Protein AF-X1G2V4-F1 (afdb_monomer)

InterPro domains:
  IPR023210 NADP-dependent oxidoreductase domain [PF00248] (33-180)
  IPR036812 NAD(P)-dependent oxidoreductase domain superfamily [G3DSA:3.20.20.100] (4-221)
  IPR036812 NAD(P)-dependent oxidoreductase domain superfamily [SSF51430] (11-219)
  IPR053135 Aldo-Keto Reductase 2 Subfamily Oxidoreductase [PTHR43312] (11-249)

Foldseek 3Di:
DEDEDLVVLLVQLVVCVPPVVVDAAHYELAHVADDPVRLVVDDLVSSVVSLVSSCVSNVHQAHAEHEYEQWDDDPPDQAQVVIDGDDPVRVVSVLVSCVVVVVVRHYNAYAYEYAHCVSLVVCLVPPLRHQEYEYAAELLADAQPDPGSLVSCVVSNHAYEHEPHQLCVQLVVADNVRPDQDADLLLLLSLLSRLLPVSHPYYDYDDDDPVNVVSVVNSVVCNPPDQDPVSVVSSVSSVVSCVVGNDSSRVSSVVRSYD

Secondary structure (DSSP, 8-state):
-EE--HHHHHHHHHHTTTTGGG---EE--S-SS--HHHHHT--HHHHHHHHHHHHHHHT-S-EEEE--B-EEPPTT--SGGGSEEPPHHHHHHHHHHHHHHHHTTSEEEEEEE-SSHHHHHHHHHH-TTEEEEEEE--TT-B--SSS-HHHHHHHTT-EEEEE-TTGGGGGGT--GGG--SPPPTTHHHHHHHHHTSTT--EEE---SSHHHHHHHHHHHHTTTSPPPHHHHHHHHHHHHHHHHH--GGGGGGGGGSB-

Sequence (259 aa):
LDTNITGECELYGKALRGNRKNWHIGFASWPQKITEEYEKELSRERFVREIDGRLKHYKTDMLDIWRPVGATWGQGQTSMPTMLMVSRRVLDMVVEVFEKVRQQGKIRWLGISAHNPRVFHRVLNEYPQFSVIIFPYLFLTEELGGDSLLKLAQKKNVGVIGLKPFGAGTTFGIKPREIQGKVDKNAHILVKKMLQEPRISAVIPGVNTTEQLEENVKGSYERDKRLTFKDKEAVRRCTENYHANLTQEYQWLRNWEVV

Solvent-accessible surface area (backbone atoms only — not comparable to full-atom values): 14227 Å² total; per-residue (Å²): 90,79,46,61,52,72,76,57,38,39,56,49,19,62,74,34,62,99,46,56,91,82,57,60,42,33,34,35,77,52,66,94,56,66,45,79,69,55,58,71,73,62,47,58,68,53,51,53,52,41,51,56,48,49,31,60,39,37,70,42,80,56,38,46,28,44,26,43,69,35,37,26,75,51,92,91,60,73,52,67,90,73,40,42,61,63,51,67,74,55,52,53,44,48,51,57,45,47,57,54,38,34,76,70,54,36,31,75,38,37,29,36,30,31,80,42,70,69,50,54,61,48,42,70,73,74,39,83,73,53,42,33,43,34,36,65,37,34,53,71,44,41,76,58,54,92,89,16,58,60,55,52,30,57,77,64,71,29,45,28,34,27,26,54,46,46,62,59,39,13,32,77,73,30,55,71,93,62,77,62,78,72,69,61,91,56,49,18,54,39,46,14,58,43,55,56,40,84,70,44,72,46,72,52,68,89,69,86,36,71,67,35,43,52,42,43,49,50,5,64,78,44,23,88,55,80,80,47,74,67,47,51,52,49,51,51,52,30,49,52,34,28,73,75,55,57,47,81,96,50,51,55,57,65,72,32,39,50,56

Radius of gyration: 18.39 Å; Cα contacts (8 Å, |Δi|>4): 414; chains: 1; bounding box: 46×45×44 Å

Organism: NCBI:txid412755

Nearest PDB structures (foldseek):
  2pdc-assembly1_A  TM=6.416E-01  e=1.668E-08  Homo sapiens
  1eko-assembly1_A  TM=6.083E-01  e=8.808E-09  Sus scrofa
  7x3o-assembly2_B  TM=6.074E-01  e=6.337E-08  Homo sapiens
  6kbl-assembly1_A  TM=6.286E-01  e=1.909E-07  Oryza sativa Indica Group
  1j96-assembly2_B  TM=6.167E-01  e=1.801E-07  Homo sapiens

pLDDT: mean 92.38, std 6.97, range [57.69, 98.5]

Structure (mmCIF, N/CA/C/O backbone):
data_AF-X1G2V4-F1
#
_entry.id   AF-X1G2V4-F1
#
loop_
_atom_site.group_PDB
_atom_site.id
_atom_site.type_symbol
_atom_site.label_atom_id
_atom_site.label_alt_id
_atom_site.label_comp_id
_atom_site.label_asym_id
_atom_site.label_entity_id
_atom_site.label_seq_id
_atom_site.pdbx_PDB_ins_code
_atom_site.Cartn_x
_atom_site.Cartn_y
_atom_site.Cartn_z
_atom_site.occupancy
_atom_site.B_iso_or_equiv
_atom_site.auth_seq_id
_atom_site.auth_comp_id
_atom_site.auth_asym_id
_atom_site.auth_atom_id
_atom_site.pdbx_PDB_model_num
ATOM 1 N N . LEU A 1 1 ? -1.832 -10.445 0.694 1.00 80.12 1 LEU A N 1
ATOM 2 C CA . LEU A 1 1 ? -0.455 -10.265 1.213 1.00 80.12 1 LEU A CA 1
ATOM 3 C C . LEU A 1 1 ? 0.233 -9.232 0.334 1.00 80.12 1 LEU A C 1
ATOM 5 O O . LEU A 1 1 ? 0.036 -9.304 -0.871 1.00 80.12 1 LEU A O 1
ATOM 9 N N . ASP A 1 2 ? 0.981 -8.289 0.904 1.00 79.56 2 ASP A N 1
ATOM 10 C CA . ASP A 1 2 ? 1.865 -7.375 0.159 1.00 79.56 2 ASP A CA 1
ATOM 11 C C . ASP A 1 2 ? 3.241 -7.449 0.819 1.00 79.56 2 ASP A C 1
ATOM 13 O O . ASP A 1 2 ? 3.371 -7.110 1.994 1.00 79.56 2 ASP A O 1
ATOM 17 N N . THR A 1 3 ? 4.241 -7.972 0.110 1.00 82.19 3 THR A N 1
ATOM 18 C CA . THR A 1 3 ? 5.560 -8.260 0.697 1.00 82.19 3 THR A CA 1
ATOM 19 C C . THR A 1 3 ? 6.693 -7.623 -0.082 1.00 82.19 3 THR A C 1
ATOM 21 O O . THR A 1 3 ? 6.721 -7.692 -1.312 1.00 82.19 3 THR A O 1
ATOM 24 N N . ASN A 1 4 ? 7.696 -7.141 0.648 1.00 77.50 4 ASN A N 1
ATOM 25 C CA . ASN A 1 4 ? 8.927 -6.599 0.068 1.00 77.50 4 ASN A CA 1
ATOM 26 C C . ASN A 1 4 ? 10.180 -7.392 0.479 1.00 77.50 4 ASN A C 1
ATOM 28 O O . ASN A 1 4 ? 11.260 -7.141 -0.049 1.00 77.50 4 ASN A O 1
ATOM 32 N N . ILE A 1 5 ? 10.072 -8.326 1.434 1.00 79.06 5 ILE A N 1
ATOM 33 C CA . ILE A 1 5 ? 11.218 -9.036 2.016 1.00 79.06 5 ILE A CA 1
ATOM 34 C C . ILE A 1 5 ? 11.251 -10.481 1.518 1.00 79.06 5 ILE A C 1
ATOM 36 O O . ILE A 1 5 ? 10.278 -11.222 1.647 1.00 79.06 5 ILE A O 1
ATOM 40 N N . THR A 1 6 ? 12.395 -10.909 0.976 1.00 77.50 6 THR A N 1
ATOM 41 C CA . THR A 1 6 ? 12.564 -12.270 0.441 1.00 77.50 6 THR A CA 1
ATOM 42 C C . THR A 1 6 ? 12.304 -13.361 1.467 1.00 77.50 6 THR A C 1
ATOM 44 O O . THR A 1 6 ? 11.554 -14.285 1.167 1.00 77.50 6 THR A O 1
ATOM 47 N N . GLY A 1 7 ? 12.854 -13.231 2.677 1.00 78.38 7 GLY A N 1
ATOM 48 C CA . GLY A 1 7 ? 12.655 -14.227 3.734 1.00 78.38 7 GLY A CA 1
ATOM 49 C C . GLY A 1 7 ? 11.182 -14.419 4.110 1.00 7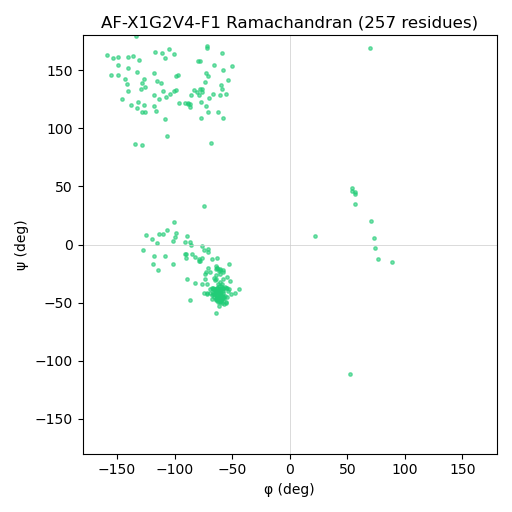8.38 7 GLY A C 1
ATOM 50 O O . GLY A 1 7 ? 10.743 -15.543 4.337 1.00 78.38 7 GLY A O 1
ATOM 51 N N . GLU A 1 8 ? 10.384 -13.347 4.092 1.00 84.31 8 GLU A N 1
ATOM 52 C CA . GLU A 1 8 ? 8.943 -13.431 4.356 1.00 84.31 8 GLU A CA 1
ATOM 53 C C . GLU A 1 8 ? 8.201 -14.190 3.248 1.00 84.31 8 GLU A C 1
ATOM 55 O O . GLU A 1 8 ? 7.292 -14.969 3.536 1.00 84.31 8 GLU A O 1
ATOM 60 N N . CYS A 1 9 ? 8.608 -14.017 1.984 1.00 87.69 9 CYS A N 1
ATOM 61 C CA . CYS A 1 9 ? 7.963 -14.667 0.839 1.00 87.69 9 CYS A CA 1
ATOM 62 C C . CYS A 1 9 ? 7.977 -16.199 0.968 1.00 87.69 9 CYS A C 1
ATOM 64 O O . CYS A 1 9 ? 6.981 -16.848 0.660 1.00 87.69 9 CYS A O 1
ATOM 66 N N . GLU A 1 10 ? 9.079 -16.787 1.443 1.00 89.38 10 GLU A N 1
ATOM 67 C CA . GLU A 1 10 ? 9.182 -18.242 1.625 1.00 89.38 10 GLU A CA 1
ATOM 68 C C . GLU A 1 10 ? 8.293 -18.765 2.757 1.00 89.38 10 GLU A C 1
ATOM 70 O O . GLU A 1 10 ? 7.704 -19.846 2.641 1.00 89.38 10 GLU A O 1
ATOM 75 N N . LEU A 1 11 ? 8.182 -18.007 3.852 1.00 91.25 11 LEU A N 1
ATOM 76 C CA . LEU A 1 11 ? 7.297 -18.342 4.968 1.00 91.25 11 LEU A CA 1
ATOM 77 C C . LEU A 1 11 ? 5.839 -18.334 4.510 1.00 91.25 11 LEU A C 1
ATOM 79 O O . LEU A 1 11 ? 5.118 -19.310 4.733 1.00 91.25 11 LEU A O 1
ATOM 83 N N . TYR A 1 12 ? 5.429 -17.293 3.784 1.00 91.31 12 TYR A N 1
ATOM 84 C CA . TYR A 1 12 ? 4.100 -17.247 3.186 1.00 91.31 12 TYR A CA 1
ATOM 85 C C . TYR A 1 12 ? 3.905 -18.361 2.157 1.00 91.31 12 TYR A C 1
ATOM 87 O O . TYR A 1 12 ? 2.894 -19.051 2.208 1.00 91.31 12 TYR A O 1
ATOM 95 N N . GLY A 1 13 ? 4.877 -18.639 1.286 1.00 92.19 13 GLY A N 1
ATOM 96 C CA . GLY A 1 13 ? 4.795 -19.755 0.337 1.00 92.19 13 GLY A CA 1
ATOM 97 C C . GLY A 1 13 ? 4.526 -21.108 1.009 1.00 92.19 13 GLY A C 1
ATOM 98 O O . GLY A 1 13 ? 3.747 -21.917 0.501 1.00 92.19 13 GLY A O 1
ATOM 99 N N . LYS A 1 14 ? 5.109 -21.354 2.191 1.00 92.81 14 LYS A N 1
ATOM 100 C CA . LYS A 1 14 ? 4.793 -22.539 3.010 1.00 92.81 14 LYS A CA 1
ATOM 101 C C . LYS A 1 14 ? 3.361 -22.490 3.552 1.00 92.81 14 LYS A C 1
ATOM 103 O O . LYS A 1 14 ? 2.647 -23.481 3.413 1.00 92.81 14 LYS A O 1
ATOM 108 N N . ALA A 1 15 ? 2.936 -21.359 4.116 1.00 92.06 15 ALA A N 1
ATOM 109 C CA . ALA A 1 15 ? 1.597 -21.184 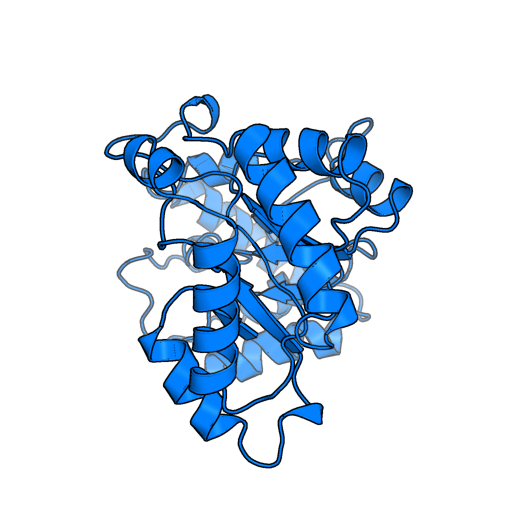4.690 1.00 92.06 15 ALA A CA 1
ATOM 110 C C . ALA A 1 15 ? 0.463 -21.280 3.648 1.00 92.06 15 ALA A C 1
ATOM 112 O O . ALA A 1 15 ? -0.639 -21.726 3.956 1.00 92.06 15 ALA A O 1
ATOM 113 N N . LEU A 1 16 ? 0.733 -20.891 2.401 1.00 92.12 16 LEU A N 1
ATOM 114 C CA . LEU A 1 16 ? -0.242 -20.868 1.308 1.00 92.12 16 LEU A CA 1
ATOM 115 C C . LEU A 1 16 ? -0.409 -22.214 0.590 1.00 92.12 16 LEU A C 1
ATOM 117 O O . LEU A 1 16 ? -1.289 -22.344 -0.268 1.00 92.12 16 LEU A O 1
ATOM 121 N N . ARG A 1 17 ? 0.427 -23.216 0.890 1.00 90.56 17 ARG A N 1
ATOM 122 C CA . ARG A 1 17 ? 0.429 -24.508 0.188 1.00 90.56 17 ARG A CA 1
ATOM 123 C C . ARG A 1 17 ? -0.961 -25.159 0.228 1.00 90.56 17 ARG A C 1
ATOM 125 O O . ARG A 1 17 ? -1.579 -25.271 1.279 1.00 90.56 17 ARG A O 1
ATOM 132 N N . GLY A 1 18 ? -1.456 -25.569 -0.942 1.00 91.81 18 GLY A N 1
ATOM 133 C CA . GLY A 1 18 ? -2.797 -26.149 -1.114 1.00 91.81 18 GLY A CA 1
ATOM 134 C C . GLY A 1 18 ? -3.950 -25.133 -1.103 1.00 91.81 18 GLY A C 1
ATOM 135 O O . GLY A 1 18 ? -5.052 -25.464 -1.527 1.00 91.81 18 GLY A O 1
ATOM 136 N N . ASN A 1 19 ? -3.698 -23.884 -0.700 1.00 94.69 19 ASN A N 1
ATOM 137 C CA . ASN A 1 19 ? -4.720 -22.852 -0.509 1.00 94.69 19 ASN A CA 1
ATOM 138 C C . ASN A 1 19 ? -4.467 -21.562 -1.306 1.00 94.69 19 ASN A C 1
ATOM 140 O O . ASN A 1 19 ? -5.209 -20.598 -1.139 1.00 94.69 19 ASN A O 1
ATOM 144 N N . ARG A 1 20 ? -3.472 -21.528 -2.207 1.00 93.19 20 ARG A N 1
ATOM 145 C CA . ARG A 1 20 ? -3.085 -20.358 -3.027 1.00 93.19 20 ARG A CA 1
ATOM 146 C C . ARG A 1 20 ? -4.264 -19.600 -3.652 1.00 93.19 20 ARG A C 1
ATOM 148 O O . ARG A 1 20 ? -4.224 -18.373 -3.710 1.00 93.19 20 ARG A O 1
ATOM 155 N N . LYS A 1 21 ? -5.304 -20.309 -4.103 1.00 93.69 21 LYS A N 1
ATOM 156 C CA . LYS A 1 21 ? -6.505 -19.726 -4.730 1.00 93.69 21 LYS A CA 1
ATOM 157 C C . LYS A 1 21 ? -7.292 -18.767 -3.824 1.00 93.69 21 LYS A C 1
ATOM 159 O O . LYS A 1 21 ? -8.012 -17.923 -4.336 1.00 93.69 21 LYS A O 1
ATOM 164 N N . ASN A 1 22 ? -7.138 -18.878 -2.503 1.00 94.44 22 ASN A N 1
ATOM 165 C CA . ASN A 1 22 ? -7.839 -18.045 -1.519 1.00 94.44 22 ASN A CA 1
ATOM 166 C C . ASN A 1 22 ? -7.113 -16.721 -1.227 1.00 94.44 22 ASN A C 1
ATOM 168 O O . ASN A 1 22 ? -7.536 -15.969 -0.354 1.00 94.44 22 ASN A O 1
ATOM 172 N N . TRP A 1 23 ? -5.992 -16.452 -1.901 1.00 93.88 23 TRP A N 1
ATOM 173 C CA . TRP A 1 23 ? -5.106 -15.346 -1.563 1.00 93.88 23 TRP A CA 1
ATOM 174 C C . TRP A 1 23 ? -4.793 -14.484 -2.774 1.00 93.88 23 TRP A C 1
ATOM 176 O O . TRP A 1 23 ? -4.488 -14.997 -3.846 1.00 93.88 23 TRP A O 1
ATOM 186 N N . HIS A 1 24 ? -4.774 -13.170 -2.556 1.00 94.69 24 HIS A N 1
ATOM 187 C CA . HIS A 1 24 ? -4.149 -12.223 -3.469 1.00 94.69 24 HIS A CA 1
ATOM 188 C C . HIS A 1 24 ? -2.732 -11.909 -2.990 1.00 94.69 24 HIS A C 1
ATOM 190 O O . HIS A 1 24 ? -2.536 -11.460 -1.850 1.00 94.69 24 HIS A O 1
ATOM 196 N N . ILE A 1 25 ? -1.747 -12.167 -3.847 1.00 94.38 25 ILE A N 1
ATOM 197 C CA . ILE A 1 25 ? -0.326 -11.962 -3.555 1.00 94.38 25 ILE A CA 1
ATOM 198 C C . ILE A 1 25 ? 0.182 -10.759 -4.346 1.00 94.38 25 ILE A C 1
ATOM 200 O O . ILE A 1 25 ? 0.340 -10.823 -5.566 1.00 94.38 25 ILE A O 1
ATOM 204 N N . GLY A 1 26 ? 0.439 -9.668 -3.630 1.00 92.69 26 GLY A N 1
ATOM 205 C CA . GLY A 1 26 ? 1.203 -8.524 -4.100 1.00 92.69 26 GLY A CA 1
ATOM 206 C C . GLY A 1 26 ? 2.656 -8.603 -3.644 1.00 92.69 26 GLY A C 1
ATOM 207 O O . GLY A 1 26 ? 2.953 -9.112 -2.558 1.00 92.69 26 GLY A O 1
ATOM 208 N N . PHE A 1 27 ? 3.574 -8.110 -4.470 1.00 89.12 27 PHE A N 1
ATOM 209 C CA . PHE A 1 27 ? 4.982 -8.023 -4.097 1.00 89.12 27 PHE A CA 1
ATOM 210 C C . PHE A 1 27 ? 5.690 -6.842 -4.768 1.00 89.12 27 PHE A C 1
ATOM 212 O O . PHE A 1 27 ? 5.338 -6.457 -5.886 1.00 89.12 27 PHE A O 1
ATOM 219 N N . ALA A 1 28 ? 6.758 -6.340 -4.144 1.00 83.19 28 ALA A N 1
ATOM 220 C CA . ALA A 1 28 ? 7.701 -5.430 -4.793 1.00 83.19 28 ALA A CA 1
ATOM 221 C C . ALA A 1 28 ? 8.971 -6.161 -5.260 1.00 83.19 28 ALA A C 1
ATOM 223 O O . ALA A 1 28 ? 9.583 -6.911 -4.505 1.00 83.19 28 ALA A O 1
ATOM 224 N N . SER A 1 29 ? 9.389 -5.924 -6.508 1.00 65.19 29 SER A N 1
ATOM 225 C CA . SER A 1 29 ? 10.581 -6.530 -7.141 1.00 65.19 29 SER A CA 1
ATOM 226 C C . SER A 1 29 ? 11.890 -5.752 -6.941 1.00 65.19 29 SER A C 1
ATOM 228 O O . SER A 1 29 ? 12.876 -6.045 -7.607 1.00 65.19 29 SER A O 1
ATOM 230 N N . TRP A 1 30 ? 11.884 -4.707 -6.117 1.00 66.50 30 TRP A N 1
ATOM 231 C CA . TRP A 1 30 ? 13.004 -3.774 -5.921 1.00 66.50 30 TRP A CA 1
ATOM 232 C C . TRP A 1 30 ? 13.653 -4.084 -4.572 1.00 66.50 30 TRP A C 1
ATOM 234 O O . TRP A 1 30 ? 13.049 -4.796 -3.764 1.00 66.50 30 TRP A O 1
ATOM 244 N N . PRO A 1 31 ? 14.837 -3.533 -4.253 1.00 57.69 31 PRO A N 1
ATOM 245 C CA . PRO A 1 31 ? 15.301 -3.507 -2.887 1.00 57.69 31 PRO A CA 1
ATOM 246 C C . PRO A 1 31 ? 14.246 -2.755 -2.090 1.00 57.69 31 PRO A C 1
ATOM 248 O O . PRO A 1 31 ? 13.433 -1.996 -2.628 1.00 57.69 31 PRO A O 1
ATOM 251 N N . GLN A 1 32 ? 14.313 -2.883 -0.776 1.00 60.41 32 GLN A N 1
ATOM 252 C CA . GLN A 1 32 ? 13.457 -2.102 0.110 1.00 60.41 32 GLN A CA 1
ATOM 253 C C . GLN A 1 32 ? 13.531 -0.579 -0.171 1.00 60.41 32 GLN A C 1
ATOM 255 O O . GLN A 1 32 ? 12.645 0.150 0.269 1.00 60.41 32 GLN A O 1
ATOM 260 N N . LYS A 1 33 ? 14.563 -0.100 -0.897 1.00 66.44 33 LYS A N 1
ATOM 261 C CA . LYS A 1 33 ? 14.797 1.297 -1.285 1.00 66.44 33 LYS A CA 1
ATOM 262 C C . LYS A 1 33 ? 15.350 1.406 -2.719 1.00 66.44 33 LYS A C 1
ATOM 264 O O . LYS A 1 33 ? 16.241 0.648 -3.085 1.00 66.44 33 LYS A O 1
ATOM 269 N N . ILE A 1 34 ? 14.863 2.374 -3.500 1.00 72.38 34 ILE A N 1
ATOM 270 C CA . ILE A 1 34 ? 15.456 2.794 -4.785 1.00 72.38 34 ILE A CA 1
ATOM 271 C C . ILE A 1 34 ? 16.540 3.849 -4.535 1.00 72.38 34 ILE A C 1
ATOM 273 O O . ILE A 1 34 ? 16.250 4.912 -4.002 1.00 72.38 34 ILE A O 1
ATOM 277 N N . THR A 1 35 ? 17.780 3.595 -4.934 1.00 80.31 35 THR A N 1
ATOM 278 C CA . THR A 1 35 ? 18.832 4.626 -4.948 1.00 80.31 35 THR A CA 1
ATOM 279 C C . THR A 1 35 ? 19.214 4.974 -6.381 1.00 80.31 35 THR A C 1
ATOM 281 O O . THR A 1 35 ? 18.874 4.236 -7.308 1.00 80.31 35 THR A O 1
ATOM 284 N N . GLU A 1 36 ? 19.915 6.089 -6.580 1.00 78.56 36 GLU A N 1
ATOM 285 C CA . GLU A 1 36 ? 20.411 6.462 -7.909 1.00 78.56 36 GLU A CA 1
ATOM 286 C C . GLU A 1 36 ? 21.380 5.413 -8.468 1.00 78.56 36 GLU A C 1
ATOM 288 O O . GLU A 1 36 ? 21.340 5.099 -9.658 1.00 78.56 36 GLU A O 1
ATOM 293 N N . GLU A 1 37 ? 22.228 4.832 -7.616 1.00 82.38 37 GLU A N 1
ATOM 294 C CA . GLU A 1 37 ? 23.116 3.728 -7.987 1.00 82.38 37 GLU A CA 1
ATOM 295 C C . GLU A 1 37 ? 22.301 2.501 -8.370 1.00 82.38 37 GLU A C 1
ATOM 297 O O . GLU A 1 37 ? 22.527 1.907 -9.422 1.00 82.38 37 GLU A O 1
ATOM 302 N N . TYR A 1 38 ? 21.300 2.168 -7.554 1.00 79.75 38 TYR A N 1
ATOM 303 C CA . TYR A 1 38 ? 20.464 1.012 -7.810 1.00 79.75 38 TYR A CA 1
ATOM 304 C C . TYR A 1 38 ? 19.699 1.142 -9.125 1.00 79.75 38 TYR A C 1
ATOM 306 O O . TYR A 1 38 ? 19.614 0.171 -9.875 1.00 79.75 38 TYR A O 1
ATOM 314 N N . GLU A 1 39 ? 19.181 2.334 -9.446 1.00 84.50 39 GLU A N 1
ATOM 315 C CA . GLU A 1 39 ? 18.485 2.537 -10.713 1.00 84.50 39 GLU A CA 1
ATOM 316 C C . GLU A 1 39 ? 19.370 2.216 -11.920 1.00 84.50 39 GLU A C 1
ATOM 318 O O . GLU A 1 39 ? 18.887 1.654 -12.908 1.00 84.50 39 GLU A O 1
ATOM 323 N N . LYS A 1 40 ? 20.667 2.536 -11.853 1.00 85.69 40 LYS A N 1
ATOM 324 C CA . LYS A 1 40 ? 21.621 2.258 -12.938 1.00 85.69 40 LYS A CA 1
ATOM 325 C C . LYS A 1 40 ? 21.796 0.758 -13.186 1.00 85.69 40 LYS A C 1
ATOM 327 O O . LYS A 1 40 ? 22.020 0.365 -14.324 1.00 85.69 40 LYS A O 1
ATOM 332 N N . GLU A 1 41 ? 21.630 -0.074 -12.162 1.00 86.94 41 GLU A N 1
ATOM 333 C CA . GLU A 1 41 ? 21.744 -1.535 -12.263 1.00 86.94 41 GLU A CA 1
ATOM 334 C C . GLU A 1 41 ? 20.451 -2.245 -12.696 1.00 86.94 41 GLU A C 1
ATOM 336 O O . GLU A 1 41 ? 20.391 -3.481 -12.760 1.00 86.94 41 GLU A O 1
ATOM 341 N N . LEU A 1 42 ? 19.371 -1.501 -12.918 1.00 88.62 42 LEU A N 1
ATOM 342 C CA . LEU A 1 42 ? 18.108 -2.080 -13.347 1.00 88.62 42 LEU A CA 1
ATOM 343 C C . LEU A 1 42 ? 18.147 -2.454 -14.816 1.00 88.62 42 LEU A C 1
ATOM 345 O O . LEU A 1 42 ? 18.499 -1.645 -15.676 1.00 88.62 42 LEU A O 1
ATOM 349 N N . SER A 1 43 ? 17.675 -3.663 -15.094 1.00 92.50 43 SER A N 1
ATOM 350 C CA . SER A 1 43 ? 17.472 -4.159 -16.445 1.00 92.50 43 SER A CA 1
ATOM 351 C C . SER A 1 43 ? 16.176 -4.958 -16.523 1.00 92.50 43 SER A C 1
ATOM 353 O O . SER A 1 43 ? 15.656 -5.446 -15.512 1.00 92.50 43 SER A O 1
ATOM 355 N N . ARG A 1 44 ? 15.669 -5.136 -17.743 1.00 94.75 44 ARG A N 1
ATOM 356 C CA . ARG A 1 44 ? 14.475 -5.947 -18.007 1.00 94.75 44 ARG A CA 1
ATOM 357 C C . ARG A 1 44 ? 14.682 -7.395 -17.562 1.00 94.75 44 ARG A C 1
ATOM 359 O O . ARG A 1 44 ? 13.818 -7.984 -16.918 1.00 94.75 44 ARG A O 1
ATOM 366 N N . GLU A 1 45 ? 15.861 -7.948 -17.836 1.00 95.12 45 GLU A N 1
ATOM 367 C CA . GLU A 1 45 ? 16.265 -9.300 -17.442 1.00 95.12 45 GLU A CA 1
ATOM 368 C C . GLU A 1 45 ? 16.299 -9.433 -15.922 1.00 95.12 45 GLU A C 1
ATOM 370 O O . GLU A 1 45 ? 15.867 -10.451 -15.386 1.00 95.12 45 GLU A O 1
ATOM 375 N N . ARG A 1 46 ? 16.774 -8.399 -15.214 1.00 92.25 46 ARG A N 1
ATOM 376 C CA . ARG A 1 46 ? 16.753 -8.374 -13.751 1.00 92.25 46 ARG A CA 1
ATOM 377 C C . ARG A 1 46 ? 15.323 -8.438 -13.218 1.00 92.25 46 ARG A C 1
ATOM 379 O O . ARG A 1 46 ? 15.073 -9.253 -12.337 1.00 92.25 46 ARG A O 1
ATOM 386 N N . PHE A 1 47 ? 14.385 -7.660 -13.764 1.00 93.25 47 PHE A N 1
ATOM 387 C CA . PHE A 1 47 ? 12.982 -7.729 -13.334 1.00 93.25 47 PHE A CA 1
ATOM 388 C C . PHE A 1 47 ? 12.368 -9.106 -13.560 1.00 93.25 47 PHE A C 1
ATOM 390 O O . PHE A 1 47 ? 11.734 -9.638 -12.652 1.00 93.25 47 PHE A O 1
ATOM 397 N N . VAL A 1 48 ? 12.600 -9.710 -14.729 1.00 95.06 48 VAL A N 1
ATOM 398 C CA . VAL A 1 48 ? 12.121 -11.069 -15.017 1.00 95.06 48 VAL A CA 1
ATOM 399 C C . VAL A 1 48 ? 12.710 -12.073 -14.021 1.00 95.06 48 VAL A C 1
ATOM 401 O O . VAL A 1 48 ? 11.961 -12.865 -13.454 1.00 95.06 48 VAL A O 1
ATOM 404 N N . ARG A 1 49 ? 14.020 -12.001 -13.737 1.00 93.69 49 ARG A N 1
ATOM 405 C CA . ARG A 1 49 ? 14.667 -12.867 -12.735 1.00 93.69 49 ARG A CA 1
ATOM 406 C C . ARG A 1 49 ? 14.074 -12.689 -11.338 1.00 93.69 49 ARG A C 1
ATOM 408 O O . ARG A 1 49 ? 13.855 -13.687 -10.658 1.00 93.69 49 ARG A O 1
ATOM 415 N N . GLU A 1 50 ? 13.809 -11.456 -10.910 1.00 91.50 50 GLU A N 1
ATOM 416 C CA . GLU A 1 50 ? 13.185 -11.193 -9.608 1.00 91.50 50 GLU A CA 1
ATOM 417 C C . GLU A 1 50 ? 11.769 -11.768 -9.548 1.00 91.50 50 GLU A C 1
ATOM 419 O O . GLU A 1 50 ? 11.458 -12.482 -8.598 1.00 91.50 50 GLU A O 1
ATOM 424 N N . ILE A 1 51 ? 10.936 -11.533 -10.569 1.00 93.94 51 ILE A N 1
ATOM 425 C CA . ILE A 1 51 ? 9.583 -12.108 -10.674 1.00 93.94 51 ILE A CA 1
ATOM 426 C C . ILE A 1 51 ? 9.640 -13.638 -10.573 1.00 93.94 51 ILE A C 1
ATOM 428 O O . ILE A 1 51 ? 8.947 -14.225 -9.739 1.00 93.94 51 ILE A O 1
ATOM 432 N N . ASP A 1 52 ? 10.508 -14.279 -11.356 1.00 95.00 52 ASP A N 1
ATOM 433 C CA . ASP A 1 52 ? 10.681 -15.735 -11.349 1.00 95.00 52 ASP A CA 1
ATOM 434 C C . ASP A 1 52 ? 11.180 -16.248 -9.992 1.00 95.00 52 ASP A C 1
ATOM 436 O O . ASP A 1 52 ? 10.740 -17.294 -9.511 1.00 95.00 52 ASP A O 1
ATOM 440 N N . GLY A 1 53 ? 12.060 -15.495 -9.332 1.00 92.75 53 GLY A N 1
ATOM 441 C CA . GLY A 1 53 ? 12.474 -15.763 -7.959 1.00 92.75 53 GLY A CA 1
ATOM 442 C C . GLY A 1 53 ? 11.293 -15.731 -6.988 1.00 92.75 53 GLY A C 1
ATOM 443 O O . GLY A 1 53 ? 11.133 -16.646 -6.182 1.00 92.75 53 GLY A O 1
ATOM 444 N N . ARG A 1 54 ? 10.414 -14.725 -7.075 1.00 92.06 54 ARG A N 1
ATOM 445 C CA . ARG A 1 54 ? 9.231 -14.630 -6.198 1.00 92.06 54 ARG A CA 1
ATOM 446 C C . ARG A 1 54 ? 8.249 -15.764 -6.412 1.00 92.06 54 ARG A C 1
ATOM 448 O O . ARG A 1 54 ? 7.776 -16.318 -5.424 1.00 92.06 54 ARG A O 1
ATOM 455 N N . LEU A 1 55 ? 7.986 -16.137 -7.659 1.00 94.19 55 LEU A N 1
ATOM 456 C CA . LEU A 1 55 ? 7.154 -17.295 -7.988 1.00 94.19 55 LEU A CA 1
ATOM 457 C C . LEU A 1 55 ? 7.668 -18.564 -7.290 1.00 94.19 55 LEU A C 1
ATOM 459 O O . LEU A 1 55 ? 6.903 -19.262 -6.620 1.00 94.19 55 LEU A O 1
ATOM 463 N N . LYS A 1 56 ? 8.989 -18.791 -7.327 1.00 94.25 56 LYS A N 1
ATOM 464 C CA . LYS A 1 56 ? 9.640 -19.909 -6.625 1.00 94.25 56 LYS A CA 1
ATOM 465 C C . LYS A 1 56 ? 9.485 -19.827 -5.105 1.00 94.25 56 LYS A C 1
ATOM 467 O O . LYS A 1 56 ? 9.089 -20.821 -4.498 1.00 94.25 56 LYS A O 1
ATOM 472 N N . HIS A 1 57 ? 9.745 -18.670 -4.488 1.00 92.25 57 HIS A N 1
ATOM 473 C CA . HIS A 1 57 ? 9.605 -18.503 -3.031 1.00 92.25 57 HIS A CA 1
ATOM 474 C C . HIS A 1 57 ? 8.167 -18.768 -2.562 1.00 92.25 57 HIS A C 1
ATOM 476 O O . HIS A 1 57 ? 7.950 -19.481 -1.582 1.00 92.25 57 HIS A O 1
ATOM 482 N N . TYR A 1 58 ? 7.184 -18.251 -3.303 1.00 92.62 58 TYR A N 1
ATOM 483 C CA . TYR A 1 58 ? 5.765 -18.457 -3.024 1.00 92.62 58 TYR A CA 1
ATOM 484 C C . TYR A 1 58 ? 5.242 -19.840 -3.424 1.00 92.62 58 TYR A C 1
ATOM 486 O O . TYR A 1 58 ? 4.132 -20.195 -3.028 1.00 92.62 58 TYR A O 1
ATOM 494 N N . LYS A 1 59 ? 6.024 -20.624 -4.179 1.00 93.12 59 LYS A N 1
ATOM 495 C CA . LYS A 1 59 ? 5.639 -21.936 -4.723 1.00 93.12 59 LYS A CA 1
ATOM 496 C C . LYS A 1 59 ? 4.330 -21.854 -5.518 1.00 93.12 59 LYS A C 1
ATOM 498 O O . LYS A 1 59 ? 3.400 -22.624 -5.287 1.00 93.12 59 LYS A O 1
ATOM 503 N N . THR A 1 60 ? 4.262 -20.872 -6.414 1.00 94.25 60 THR A N 1
ATOM 504 C CA . THR A 1 60 ? 3.103 -20.550 -7.258 1.00 94.25 60 THR A CA 1
ATOM 505 C C . THR A 1 60 ? 3.572 -20.167 -8.656 1.00 94.25 60 THR A C 1
ATOM 507 O O . THR A 1 60 ? 4.651 -19.600 -8.800 1.00 94.25 60 THR A O 1
ATOM 510 N N . ASP A 1 61 ? 2.735 -20.396 -9.664 1.00 95.50 61 ASP A N 1
ATOM 511 C CA . ASP A 1 61 ? 3.042 -20.049 -11.060 1.00 95.50 61 ASP A CA 1
ATOM 512 C C . ASP A 1 61 ? 2.562 -18.641 -11.448 1.00 95.50 61 ASP A C 1
ATOM 514 O O . ASP A 1 61 ? 2.914 -18.123 -12.506 1.00 95.50 61 ASP A O 1
ATOM 518 N N . MET A 1 62 ? 1.796 -17.990 -10.564 1.00 95.88 62 MET A N 1
ATOM 519 C CA . MET A 1 62 ? 1.269 -16.640 -10.770 1.00 95.88 62 MET A CA 1
ATOM 520 C C . MET A 1 62 ? 1.235 -15.800 -9.481 1.00 95.88 62 MET A C 1
ATOM 522 O O . MET A 1 62 ? 0.894 -16.308 -8.401 1.00 95.88 62 MET A O 1
ATOM 526 N N . LEU A 1 63 ? 1.535 -14.502 -9.609 1.00 95.31 63 LEU A N 1
ATOM 527 C CA . LEU A 1 63 ? 1.350 -13.452 -8.594 1.00 95.31 63 LEU A CA 1
ATOM 528 C C . LEU A 1 63 ? 0.256 -12.473 -9.041 1.00 95.31 63 LEU A C 1
ATOM 530 O O . LEU A 1 63 ? 0.183 -12.082 -10.207 1.00 95.31 63 LEU A O 1
ATOM 534 N N . ASP A 1 64 ? -0.598 -12.051 -8.109 1.00 97.50 64 ASP A N 1
ATOM 535 C CA . ASP A 1 64 ? -1.743 -11.200 -8.435 1.00 97.50 64 ASP A CA 1
ATOM 536 C C . ASP A 1 64 ? -1.311 -9.779 -8.790 1.00 97.50 64 ASP A C 1
ATOM 538 O O . ASP A 1 64 ? -1.837 -9.203 -9.740 1.00 97.50 64 ASP A O 1
A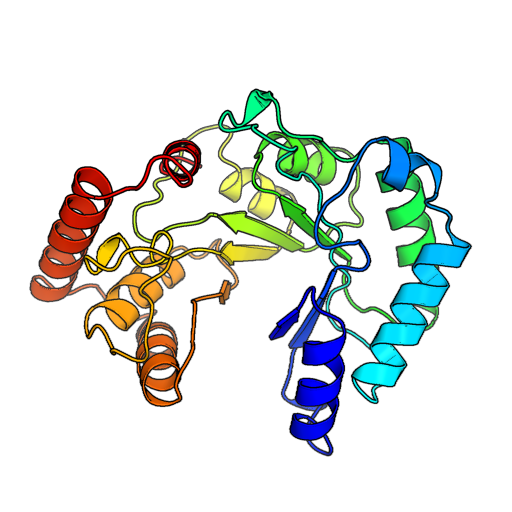TOM 542 N N . ILE A 1 65 ? -0.365 -9.210 -8.040 1.00 97.12 65 ILE A N 1
ATOM 543 C CA . ILE A 1 65 ? 0.081 -7.829 -8.235 1.00 97.12 65 ILE A CA 1
ATOM 544 C C . ILE A 1 65 ? 1.607 -7.784 -8.238 1.00 97.12 65 ILE A C 1
ATOM 546 O O . ILE A 1 65 ? 2.253 -8.064 -7.226 1.00 97.12 65 ILE A O 1
ATOM 550 N N . TRP A 1 66 ? 2.191 -7.371 -9.359 1.00 96.19 66 TRP A N 1
ATOM 551 C CA . TRP A 1 66 ? 3.570 -6.900 -9.373 1.00 96.19 66 TRP A CA 1
ATOM 552 C C . TRP A 1 66 ? 3.587 -5.406 -9.075 1.00 96.19 66 TRP A C 1
ATOM 554 O O . TRP A 1 66 ? 2.940 -4.632 -9.776 1.00 96.19 66 TRP A O 1
ATOM 564 N N . ARG A 1 67 ? 4.295 -4.990 -8.024 1.00 93.25 67 ARG A N 1
ATOM 565 C CA . ARG A 1 67 ? 4.178 -3.636 -7.488 1.00 93.25 67 ARG A CA 1
ATOM 566 C C . ARG A 1 67 ? 5.516 -2.961 -7.189 1.00 93.25 67 ARG A C 1
ATOM 568 O O . ARG A 1 67 ? 5.965 -2.959 -6.040 1.00 93.25 67 ARG A O 1
ATOM 575 N N . PRO A 1 68 ? 6.136 -2.307 -8.176 1.00 91.94 68 PRO A N 1
ATOM 576 C CA . PRO A 1 68 ? 7.278 -1.443 -7.934 1.00 91.94 68 PRO A CA 1
ATOM 577 C C . PRO A 1 68 ? 7.134 -0.392 -6.828 1.00 91.94 68 PRO A C 1
ATOM 579 O O . PRO A 1 68 ? 6.035 0.064 -6.502 1.00 91.94 68 PRO A O 1
ATOM 582 N N . VAL A 1 69 ? 8.270 -0.000 -6.247 1.00 90.31 69 VAL A N 1
ATOM 583 C CA . VAL A 1 69 ? 8.358 1.177 -5.373 1.00 90.31 69 VAL A CA 1
ATOM 584 C C . VAL A 1 69 ? 8.592 2.387 -6.275 1.00 90.31 69 VAL A C 1
ATOM 586 O O . VAL A 1 69 ? 9.450 2.352 -7.138 1.00 90.31 69 VAL A O 1
ATOM 589 N N . GLY A 1 70 ? 7.803 3.441 -6.129 1.00 91.44 70 GLY A N 1
ATOM 590 C CA . GLY A 1 70 ? 7.870 4.638 -6.962 1.00 91.44 70 GLY A CA 1
ATOM 591 C C . GLY A 1 70 ? 8.591 5.813 -6.308 1.00 91.44 70 GLY A C 1
ATOM 592 O O . GLY A 1 70 ? 8.986 6.746 -6.998 1.00 91.44 70 GLY A O 1
ATOM 593 N N . ALA A 1 71 ? 8.776 5.782 -4.987 1.00 90.81 71 ALA A N 1
ATOM 594 C CA . ALA A 1 71 ? 9.649 6.712 -4.282 1.00 90.81 71 ALA A CA 1
ATOM 595 C C . ALA A 1 71 ? 10.150 6.103 -2.972 1.00 90.81 71 ALA A C 1
ATOM 597 O O . ALA A 1 71 ? 9.399 5.400 -2.290 1.00 90.81 71 ALA A O 1
ATOM 598 N N . THR A 1 72 ? 11.384 6.423 -2.586 1.00 87.06 72 THR A N 1
ATOM 599 C CA . THR A 1 72 ? 11.952 6.034 -1.291 1.00 87.06 72 THR A CA 1
ATOM 600 C C . THR A 1 72 ? 12.599 7.213 -0.576 1.00 87.06 72 THR A C 1
ATOM 602 O O . THR A 1 72 ? 13.002 8.203 -1.184 1.00 87.06 72 THR A O 1
ATOM 605 N N . TRP A 1 73 ? 12.735 7.065 0.735 1.00 85.94 73 TRP A N 1
ATOM 606 C CA . TRP A 1 73 ? 13.544 7.943 1.565 1.00 85.94 73 TRP A CA 1
ATOM 607 C C . TRP A 1 73 ? 15.029 7.604 1.396 1.00 85.94 73 TRP A C 1
ATOM 609 O O . TRP A 1 73 ? 15.435 6.461 1.642 1.00 85.94 73 TRP A O 1
ATOM 619 N N . GLY A 1 74 ? 15.824 8.592 0.985 1.00 84.19 74 GLY A N 1
ATOM 620 C CA . GLY A 1 74 ? 17.282 8.552 1.056 1.00 84.19 74 GLY A CA 1
ATOM 621 C C . GLY A 1 74 ? 17.786 8.681 2.497 1.00 84.19 74 GLY A C 1
ATOM 622 O O . GLY A 1 74 ? 17.027 8.990 3.421 1.00 84.19 74 GLY A O 1
ATOM 623 N N . GLN A 1 75 ? 19.077 8.429 2.715 1.00 83.12 75 GLN A N 1
ATOM 624 C CA . GLN A 1 75 ? 19.681 8.559 4.043 1.00 83.12 75 GLN A CA 1
ATOM 625 C C . GLN A 1 75 ? 19.556 10.004 4.555 1.00 83.12 75 GLN A C 1
ATOM 627 O O . GLN A 1 75 ? 19.897 10.949 3.853 1.00 83.12 75 GLN A O 1
ATOM 632 N N . GLY A 1 76 ? 19.035 10.171 5.774 1.00 82.50 76 GLY A N 1
ATOM 633 C CA . GLY A 1 76 ? 18.865 11.482 6.414 1.00 82.50 76 GLY A CA 1
ATOM 634 C C . GLY A 1 76 ? 17.717 12.342 5.867 1.00 82.50 76 GLY A C 1
ATOM 635 O O . GLY A 1 76 ? 17.462 13.413 6.410 1.00 82.50 76 GLY A O 1
ATOM 636 N N . GLN A 1 77 ? 16.996 11.894 4.834 1.00 85.50 77 GLN A N 1
ATOM 637 C CA . GLN A 1 77 ? 15.864 12.644 4.293 1.00 85.50 77 GLN A CA 1
ATOM 638 C C . GLN A 1 77 ? 14.633 12.527 5.193 1.00 85.50 77 GLN A C 1
ATOM 640 O O . GLN A 1 77 ? 14.217 11.431 5.563 1.00 85.50 77 GLN A O 1
ATOM 645 N N . THR A 1 78 ? 14.019 13.669 5.488 1.00 82.12 78 THR A N 1
ATOM 646 C CA . THR A 1 78 ? 12.803 13.773 6.314 1.00 82.12 78 THR A CA 1
ATOM 647 C C . THR A 1 78 ? 11.683 14.564 5.632 1.00 82.12 78 THR A C 1
ATOM 649 O O . THR A 1 78 ? 10.575 14.642 6.157 1.00 82.12 78 THR A O 1
ATOM 652 N N . SER A 1 79 ? 11.949 15.135 4.452 1.00 85.50 79 SER A N 1
ATOM 653 C CA . SER A 1 79 ? 11.024 16.001 3.717 1.00 85.50 79 SER A CA 1
ATOM 654 C C . SER A 1 79 ? 10.573 15.359 2.403 1.00 85.50 79 SER A C 1
ATOM 656 O O . SER A 1 79 ? 11.393 14.980 1.573 1.00 85.50 79 SER A O 1
ATOM 658 N N . MET A 1 80 ? 9.261 15.228 2.193 1.00 89.75 80 MET A N 1
ATOM 659 C CA . MET A 1 80 ? 8.684 14.496 1.052 1.00 89.75 80 MET A CA 1
ATOM 660 C C . MET A 1 80 ? 9.170 14.976 -0.337 1.00 89.75 80 MET A C 1
ATOM 662 O O . MET A 1 80 ? 9.387 14.126 -1.205 1.00 89.75 80 MET A O 1
ATOM 666 N N . PRO A 1 81 ? 9.391 16.285 -0.589 1.00 89.88 81 PRO A N 1
ATOM 667 C CA . PRO A 1 81 ? 9.946 16.764 -1.855 1.00 89.88 81 PRO A CA 1
ATOM 668 C C . PRO A 1 81 ? 11.371 16.294 -2.166 1.00 89.88 81 PRO A C 1
ATOM 670 O O . PRO A 1 81 ? 11.754 16.345 -3.331 1.00 89.88 81 PRO A O 1
ATOM 673 N N . THR A 1 82 ? 12.152 15.856 -1.171 1.00 89.56 82 THR A N 1
ATOM 674 C CA . THR A 1 82 ? 13.541 15.414 -1.387 1.00 89.56 82 THR A CA 1
ATOM 675 C C . THR A 1 82 ? 13.654 13.926 -1.702 1.00 89.56 82 THR A C 1
ATOM 677 O O . THR A 1 82 ? 14.730 13.474 -2.083 1.00 89.56 82 THR A O 1
ATOM 680 N N . MET A 1 83 ? 12.561 13.166 -1.582 1.00 91.25 83 MET A N 1
ATOM 681 C CA . MET A 1 83 ? 12.547 11.728 -1.847 1.00 91.25 83 MET A CA 1
ATOM 682 C C . MET A 1 83 ? 13.102 11.377 -3.230 1.00 91.25 83 MET A C 1
ATOM 684 O O . MET A 1 83 ? 12.787 12.025 -4.230 1.00 91.25 83 MET A O 1
ATOM 688 N N . LEU A 1 84 ? 13.843 10.271 -3.290 1.00 90.31 84 LEU A N 1
ATOM 689 C CA . LEU A 1 84 ? 14.292 9.684 -4.548 1.00 90.31 84 LEU A CA 1
ATOM 690 C C . LEU A 1 84 ? 13.080 9.074 -5.256 1.00 90.31 84 LEU A C 1
ATOM 692 O O . LEU A 1 84 ? 12.458 8.143 -4.736 1.00 90.31 84 LEU A O 1
ATOM 696 N N . MET A 1 85 ? 12.713 9.632 -6.409 1.00 91.06 85 MET A N 1
ATOM 697 C CA . MET A 1 85 ? 11.574 9.191 -7.217 1.00 91.06 85 MET A CA 1
ATOM 698 C C . MET A 1 85 ? 12.032 8.291 -8.357 1.00 91.06 85 MET A C 1
ATOM 700 O O . MET A 1 85 ? 13.056 8.559 -8.978 1.00 91.06 85 MET A O 1
ATOM 704 N N . VAL A 1 86 ? 11.205 7.303 -8.695 1.00 91.94 86 VAL A N 1
ATOM 705 C CA . VAL A 1 86 ? 11.432 6.440 -9.853 1.00 91.94 86 VAL A CA 1
ATOM 706 C C . VAL A 1 86 ? 11.509 7.259 -11.147 1.00 91.94 86 VAL A C 1
ATOM 708 O O . VAL A 1 86 ? 10.675 8.145 -11.402 1.00 91.94 86 VAL A O 1
ATOM 711 N N . SER A 1 87 ? 12.511 6.977 -11.977 1.00 93.00 87 SER A N 1
ATOM 712 C CA . SER A 1 87 ? 12.674 7.644 -13.273 1.00 93.00 87 SER A CA 1
ATOM 713 C C . SER A 1 87 ? 11.719 7.107 -14.351 1.00 93.00 87 SER A C 1
ATOM 715 O O . SER A 1 87 ? 11.224 5.984 -14.280 1.00 93.00 87 SER A O 1
ATOM 717 N N . ARG A 1 88 ? 11.463 7.914 -15.394 1.00 95.31 88 ARG A N 1
ATOM 718 C CA . ARG A 1 88 ? 10.652 7.501 -16.562 1.00 95.31 88 ARG A CA 1
ATOM 719 C C . ARG A 1 88 ? 11.249 6.285 -17.267 1.00 95.31 88 ARG A C 1
ATOM 721 O O . ARG A 1 88 ? 10.553 5.299 -17.433 1.00 95.31 88 ARG A O 1
ATOM 728 N N . ARG A 1 89 ? 12.565 6.304 -17.518 1.00 94.38 89 ARG A N 1
ATOM 729 C CA . ARG A 1 89 ? 13.319 5.167 -18.082 1.00 94.38 89 ARG A CA 1
ATOM 730 C C . ARG A 1 89 ? 12.998 3.856 -17.362 1.00 94.38 89 ARG A C 1
ATOM 732 O O . ARG A 1 89 ? 12.895 2.799 -17.973 1.00 94.38 89 ARG A O 1
ATOM 739 N N . VAL A 1 90 ? 12.894 3.924 -16.040 1.00 93.69 90 VAL A N 1
ATOM 740 C CA . VAL A 1 90 ? 12.610 2.770 -15.199 1.00 93.69 90 VAL A CA 1
ATOM 741 C C . VAL A 1 90 ? 11.141 2.348 -15.293 1.00 93.69 90 VAL A C 1
ATOM 743 O O . VAL A 1 90 ? 10.873 1.153 -15.403 1.00 93.69 90 VAL A O 1
ATOM 746 N N . LEU A 1 91 ? 10.201 3.297 -15.308 1.00 95.75 91 LEU A N 1
ATOM 747 C CA . LEU A 1 91 ? 8.779 3.023 -15.548 1.00 95.75 91 LEU A CA 1
ATOM 748 C C . LEU A 1 91 ? 8.532 2.391 -16.929 1.00 95.75 91 LEU A C 1
ATOM 750 O O . LEU A 1 91 ? 7.766 1.433 -17.014 1.00 95.75 91 LEU A O 1
ATOM 754 N N . ASP A 1 92 ? 9.230 2.850 -17.969 1.00 97.50 92 ASP A N 1
ATOM 755 C CA . ASP A 1 92 ? 9.168 2.275 -19.319 1.00 97.50 92 ASP A CA 1
ATOM 756 C C . ASP A 1 92 ? 9.583 0.794 -19.295 1.00 97.50 92 ASP A C 1
ATOM 758 O O . ASP A 1 92 ? 8.837 -0.084 -19.730 1.00 97.50 92 ASP A O 1
ATOM 762 N N . MET A 1 93 ? 10.729 0.48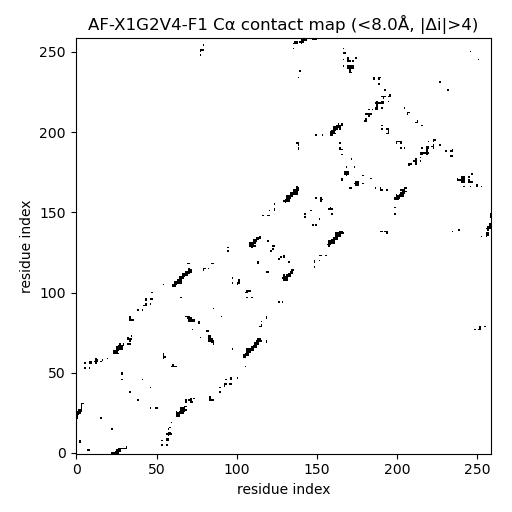0 -18.671 1.00 96.38 93 MET A N 1
ATOM 763 C CA . MET A 1 93 ? 11.178 -0.910 -18.509 1.00 96.38 93 MET A CA 1
ATOM 764 C C . MET A 1 93 ? 10.190 -1.766 -17.706 1.00 96.38 93 MET A C 1
ATOM 766 O O . MET A 1 93 ? 10.010 -2.944 -18.014 1.00 96.38 93 MET A O 1
ATOM 770 N N . VAL A 1 94 ? 9.571 -1.203 -16.663 1.00 96.44 94 VAL A N 1
ATOM 771 C CA . VAL A 1 94 ? 8.558 -1.897 -15.855 1.00 96.44 94 VAL A CA 1
ATOM 772 C C . VAL A 1 94 ? 7.363 -2.286 -16.705 1.00 96.44 94 VAL A C 1
ATOM 774 O O . VAL A 1 94 ? 6.929 -3.434 -16.649 1.00 96.44 94 VAL A O 1
ATOM 777 N N . VAL A 1 95 ? 6.837 -1.344 -17.482 1.00 98.25 95 VAL A N 1
ATOM 778 C CA . VAL A 1 95 ? 5.667 -1.574 -18.328 1.00 98.25 95 VAL A CA 1
ATOM 779 C C . VAL A 1 95 ? 5.957 -2.630 -19.389 1.00 98.25 95 VAL A C 1
ATOM 781 O O . VAL A 1 95 ? 5.188 -3.582 -19.517 1.00 98.25 95 VAL A O 1
ATOM 784 N N . GLU A 1 96 ? 7.101 -2.542 -20.067 1.00 98.38 96 GLU A N 1
ATOM 785 C CA . GLU A 1 96 ? 7.496 -3.539 -21.068 1.00 98.38 96 GLU A CA 1
ATOM 786 C C . GLU A 1 96 ? 7.638 -4.946 -20.468 1.00 98.38 96 GLU A C 1
ATOM 788 O O . GLU A 1 96 ? 7.157 -5.935 -21.030 1.00 98.38 96 GLU A O 1
ATOM 793 N N . VAL A 1 97 ? 8.278 -5.060 -19.298 1.00 98.06 97 VAL A N 1
ATOM 794 C CA . VAL A 1 97 ? 8.389 -6.353 -18.612 1.00 98.06 97 VAL A CA 1
ATOM 795 C C . VAL A 1 97 ? 7.018 -6.849 -18.182 1.00 98.06 97 VAL A C 1
ATOM 797 O O . VAL A 1 97 ? 6.748 -8.038 -18.343 1.00 98.06 97 VAL A O 1
ATOM 800 N N . PHE A 1 98 ? 6.154 -5.972 -17.666 1.00 98.38 98 PHE A N 1
ATOM 801 C CA . PHE A 1 98 ? 4.823 -6.337 -17.192 1.00 98.38 98 PHE A CA 1
ATOM 802 C C . PHE A 1 98 ? 3.992 -6.942 -18.315 1.00 98.38 98 PHE A C 1
ATOM 804 O O . PHE A 1 98 ? 3.426 -8.018 -18.132 1.00 98.38 98 PHE A O 1
ATOM 811 N N . GLU A 1 99 ? 3.953 -6.294 -19.478 1.00 98.50 99 GLU A N 1
ATOM 812 C CA . GLU A 1 99 ? 3.214 -6.791 -20.637 1.00 98.50 99 GLU A CA 1
ATOM 813 C C . GLU A 1 99 ? 3.697 -8.189 -21.039 1.00 98.50 99 GLU A C 1
ATOM 815 O O . GLU A 1 99 ? 2.884 -9.106 -21.190 1.00 98.50 99 GLU A O 1
ATOM 820 N N . LYS A 1 100 ? 5.019 -8.398 -21.081 1.00 98.44 100 LYS A N 1
ATOM 821 C CA . LYS A 1 100 ? 5.619 -9.707 -21.368 1.00 98.44 100 LYS A CA 1
ATOM 822 C C . LYS A 1 100 ? 5.237 -10.773 -20.339 1.00 98.44 100 LYS A C 1
ATOM 824 O O . LYS A 1 100 ? 4.785 -11.855 -20.707 1.00 98.44 100 LYS A O 1
ATOM 829 N N . VAL A 1 101 ? 5.431 -10.517 -19.045 1.00 97.88 101 VAL A N 1
ATOM 830 C CA . VAL A 1 101 ? 5.182 -11.536 -18.004 1.00 97.88 101 VAL A CA 1
ATOM 831 C C . VAL A 1 101 ? 3.690 -11.776 -17.770 1.00 97.88 101 VAL A C 1
ATOM 833 O O . VAL A 1 101 ? 3.303 -12.872 -17.367 1.00 97.88 101 VAL A O 1
ATOM 836 N N . ARG A 1 102 ? 2.838 -10.788 -18.064 1.00 98.31 102 ARG A N 1
ATOM 837 C CA . ARG A 1 102 ? 1.383 -10.944 -18.054 1.00 98.31 102 ARG A CA 1
ATOM 838 C C . ARG A 1 102 ? 0.916 -11.873 -19.166 1.00 98.31 102 ARG A C 1
ATOM 840 O O . ARG A 1 102 ? 0.109 -12.756 -18.897 1.00 98.31 102 ARG A O 1
ATOM 847 N N . GLN A 1 103 ? 1.455 -11.734 -20.380 1.00 98.38 103 GLN A N 1
ATOM 848 C CA . GLN A 1 103 ? 1.184 -12.674 -21.478 1.00 98.38 103 GLN A CA 1
ATOM 849 C C . GLN A 1 103 ? 1.621 -14.105 -21.131 1.00 98.38 103 GLN A C 1
ATOM 851 O O . GLN A 1 103 ? 0.966 -15.064 -21.521 1.00 98.38 103 GLN A O 1
ATOM 856 N N . GLN A 1 104 ? 2.684 -14.254 -20.335 1.00 98.25 104 GLN A N 1
ATOM 857 C CA . GLN A 1 104 ? 3.142 -15.546 -19.810 1.00 98.25 104 GLN A CA 1
ATOM 858 C C . GLN A 1 104 ? 2.287 -16.087 -18.647 1.00 98.25 104 GLN A C 1
ATOM 860 O O . GLN A 1 104 ? 2.603 -17.143 -18.108 1.00 98.25 104 GLN A O 1
ATOM 865 N N . GLY A 1 105 ? 1.253 -15.363 -18.206 1.00 98.19 105 GLY A N 1
ATOM 866 C CA . GLY A 1 105 ? 0.404 -15.753 -17.076 1.00 98.19 105 GLY A CA 1
ATOM 867 C C . GLY A 1 105 ? 1.055 -15.608 -15.696 1.00 98.19 105 GLY A C 1
ATOM 868 O O . GLY A 1 105 ? 0.445 -15.979 -14.697 1.00 98.19 105 GLY A O 1
ATOM 869 N N . LYS A 1 106 ? 2.267 -15.044 -15.612 1.00 98.00 106 LYS A N 1
ATOM 870 C CA . LYS A 1 106 ? 3.037 -14.936 -14.363 1.00 98.00 106 LYS A CA 1
ATOM 871 C C . LYS A 1 106 ? 2.524 -13.842 -13.434 1.00 98.00 106 LYS A C 1
ATOM 873 O O . LYS A 1 106 ? 2.593 -13.993 -12.219 1.00 98.00 106 LYS A O 1
ATOM 878 N N . ILE A 1 107 ? 2.029 -12.736 -13.993 1.00 97.94 107 ILE A N 1
ATOM 879 C CA . ILE A 1 107 ? 1.517 -11.583 -13.242 1.00 97.94 107 ILE A CA 1
ATOM 880 C C . ILE A 1 107 ? 0.129 -11.210 -13.759 1.00 97.94 107 ILE A C 1
ATOM 882 O O . ILE A 1 107 ? -0.062 -11.082 -14.968 1.00 97.94 107 ILE A O 1
ATOM 886 N N . ARG A 1 108 ? -0.826 -10.969 -12.854 1.00 97.81 108 ARG A N 1
ATOM 887 C CA . ARG A 1 108 ? -2.180 -10.537 -13.235 1.00 97.81 108 ARG A CA 1
ATOM 888 C C . ARG A 1 108 ? -2.306 -9.019 -13.403 1.00 97.81 108 ARG A C 1
ATOM 890 O O . ARG A 1 108 ? -2.845 -8.571 -14.413 1.00 97.81 108 ARG A O 1
ATOM 897 N N . TRP A 1 109 ? -1.798 -8.242 -12.447 1.00 98.06 109 TRP A N 1
ATOM 898 C CA . TRP A 1 109 ? -1.921 -6.781 -12.411 1.00 98.06 109 TRP A CA 1
ATOM 899 C C . TRP A 1 109 ? -0.588 -6.090 -12.129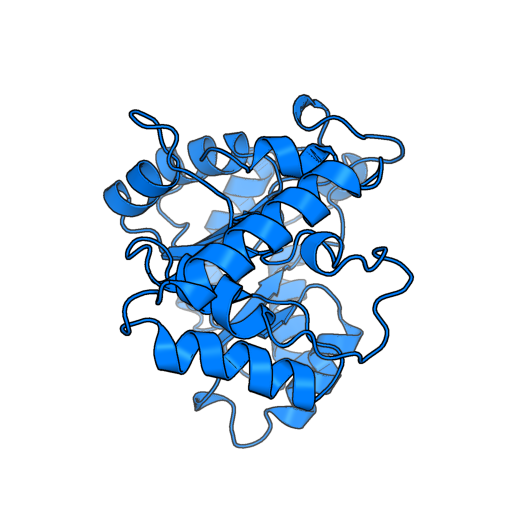 1.00 98.06 109 TRP A C 1
ATOM 901 O O . TRP A 1 109 ? 0.246 -6.604 -11.382 1.00 98.06 109 TRP A O 1
ATOM 911 N N . LEU A 1 110 ? -0.417 -4.895 -12.692 1.00 98.25 110 LEU A N 1
ATOM 912 C CA . LEU A 1 110 ? 0.680 -3.995 -12.356 1.00 98.25 110 LEU A CA 1
ATOM 913 C C . LEU A 1 110 ? 0.180 -2.947 -11.366 1.00 98.25 110 LEU A C 1
ATOM 915 O O . LEU A 1 110 ? -0.871 -2.338 -11.571 1.00 98.25 110 LEU A O 1
ATOM 919 N N . GLY A 1 111 ? 0.943 -2.717 -10.306 1.00 97.31 111 GLY A N 1
ATOM 920 C CA . GLY A 1 111 ? 0.700 -1.630 -9.371 1.00 97.31 111 GLY A CA 1
ATOM 921 C C . GLY A 1 111 ? 1.960 -0.846 -9.041 1.00 97.31 111 GLY A C 1
ATOM 922 O O . GLY A 1 111 ? 3.043 -1.164 -9.516 1.00 97.31 111 GLY A O 1
ATOM 923 N N . ILE A 1 112 ? 1.842 0.175 -8.199 1.00 95.81 112 ILE A N 1
ATOM 924 C CA . ILE A 1 112 ? 2.991 0.927 -7.679 1.00 95.81 112 ILE A CA 1
ATOM 925 C C . ILE A 1 112 ? 2.696 1.450 -6.272 1.00 95.81 112 ILE A C 1
ATOM 927 O O . ILE A 1 112 ? 1.556 1.809 -5.974 1.00 95.81 112 ILE A O 1
ATOM 931 N N . SER A 1 113 ? 3.706 1.512 -5.399 1.00 94.44 113 SER A N 1
ATOM 932 C CA . SER A 1 113 ? 3.591 2.261 -4.136 1.00 94.44 113 SER A CA 1
ATOM 933 C C . SER A 1 113 ? 4.571 3.399 -4.032 1.00 94.44 113 SER A C 1
ATOM 935 O O . SER A 1 113 ? 5.726 3.240 -4.404 1.00 94.44 113 SER A O 1
ATOM 937 N N . ALA A 1 114 ? 4.192 4.470 -3.359 1.00 93.62 114 ALA A N 1
ATOM 938 C CA . ALA A 1 114 ? 5.093 5.562 -3.027 1.00 93.62 114 ALA A CA 1
ATOM 939 C C . ALA A 1 114 ? 4.609 6.292 -1.772 1.00 93.62 114 ALA A C 1
ATOM 941 O O . ALA A 1 114 ? 3.433 6.232 -1.417 1.00 93.62 114 ALA A O 1
ATOM 942 N N . HIS A 1 115 ? 5.520 7.022 -1.130 1.00 92.62 115 HIS A N 1
ATOM 943 C CA . HIS A 1 115 ? 5.175 8.019 -0.112 1.00 92.62 115 HIS A CA 1
ATOM 944 C C . HIS A 1 115 ? 5.202 9.449 -0.669 1.00 92.62 115 HIS A C 1
ATOM 946 O O . HIS A 1 115 ? 5.254 10.396 0.108 1.00 92.62 115 HIS A O 1
ATOM 952 N N . ASN A 1 116 ? 5.123 9.618 -1.996 1.00 93.50 116 ASN A N 1
ATOM 953 C CA . ASN A 1 116 ? 4.996 10.924 -2.639 1.00 93.50 116 ASN A CA 1
ATOM 954 C C . ASN A 1 116 ? 3.863 10.904 -3.689 1.00 93.50 116 ASN A C 1
ATOM 956 O O . ASN A 1 116 ? 3.938 10.099 -4.624 1.00 93.50 116 ASN A O 1
ATOM 960 N N . PRO A 1 117 ? 2.840 11.777 -3.584 1.00 92.69 117 PRO A N 1
ATOM 961 C CA . PRO A 1 117 ? 1.686 11.758 -4.482 1.00 92.69 117 PRO A CA 1
ATOM 962 C C . PRO A 1 117 ? 2.039 12.061 -5.944 1.00 92.69 117 PRO A C 1
ATOM 964 O O . PRO A 1 117 ? 1.383 11.549 -6.851 1.00 92.69 117 PRO A O 1
ATOM 967 N N . ARG A 1 118 ? 3.128 12.803 -6.204 1.00 93.50 118 ARG A N 1
ATOM 968 C CA . ARG A 1 118 ? 3.583 13.140 -7.569 1.00 93.50 118 ARG A CA 1
ATOM 969 C C . ARG A 1 118 ? 3.855 11.905 -8.426 1.00 93.50 118 ARG A C 1
ATOM 971 O O . ARG A 1 118 ? 3.679 11.957 -9.641 1.00 93.50 118 ARG A O 1
ATOM 978 N N . VAL A 1 119 ? 4.256 10.795 -7.802 1.00 95.50 119 VAL A N 1
ATOM 979 C CA . VAL A 1 119 ? 4.441 9.512 -8.492 1.00 95.50 119 VAL A CA 1
ATOM 980 C C . VAL A 1 119 ? 3.126 9.047 -9.105 1.00 95.50 119 VAL A C 1
ATOM 982 O O . VAL A 1 119 ? 3.106 8.653 -10.267 1.00 95.50 119 VAL A O 1
ATOM 985 N N . PHE A 1 120 ? 2.027 9.123 -8.354 1.00 96.44 120 PHE A N 1
ATOM 986 C CA . PHE A 1 120 ? 0.732 8.630 -8.809 1.00 96.44 120 PHE A CA 1
ATOM 987 C C . PHE A 1 120 ? 0.125 9.521 -9.885 1.00 96.44 120 PHE A C 1
ATOM 989 O O . PHE A 1 120 ? -0.334 9.000 -10.896 1.00 96.44 120 PHE A O 1
ATOM 996 N N . HIS A 1 121 ? 0.212 10.848 -9.751 1.00 95.56 121 HIS A N 1
ATOM 997 C CA . HIS A 1 121 ? -0.216 11.740 -10.835 1.00 95.56 121 HIS A CA 1
ATOM 998 C C . HIS A 1 121 ? 0.553 11.462 -12.132 1.00 95.56 121 HIS A C 1
ATOM 1000 O O . HIS A 1 121 ? -0.050 11.469 -13.201 1.00 95.56 121 HIS A O 1
ATOM 1006 N N . ARG A 1 122 ? 1.855 11.157 -12.058 1.00 96.75 122 ARG A N 1
ATOM 1007 C CA . ARG A 1 122 ? 2.630 10.741 -13.234 1.00 96.75 122 ARG A CA 1
ATOM 1008 C C . ARG A 1 122 ? 2.119 9.415 -13.797 1.00 96.75 122 ARG A C 1
ATOM 1010 O O . ARG A 1 122 ? 1.699 9.368 -14.950 1.00 96.75 122 ARG A O 1
ATOM 1017 N N . VAL A 1 123 ? 2.127 8.347 -12.993 1.00 97.81 123 VAL A N 1
ATOM 1018 C CA . VAL A 1 123 ? 1.811 7.006 -13.507 1.00 97.81 123 VAL A CA 1
ATOM 1019 C C . VAL A 1 123 ? 0.384 6.900 -14.040 1.00 97.81 123 VAL A C 1
ATOM 1021 O O . VAL A 1 123 ? 0.183 6.339 -15.109 1.00 97.81 123 VAL A O 1
ATOM 1024 N N . LEU A 1 124 ? -0.596 7.510 -13.371 1.00 97.81 124 LEU A N 1
ATOM 1025 C CA . LEU A 1 124 ? -2.002 7.435 -13.775 1.00 97.81 124 LEU A CA 1
ATOM 1026 C C . LEU A 1 124 ? -2.321 8.256 -15.030 1.00 97.81 124 LEU A C 1
ATOM 1028 O O . LEU A 1 124 ? -3.311 7.987 -15.717 1.00 97.81 124 LEU A O 1
ATOM 1032 N N . ASN A 1 125 ? -1.518 9.275 -15.337 1.00 97.56 125 ASN A N 1
ATOM 1033 C CA . ASN A 1 125 ? -1.715 10.076 -16.541 1.00 97.56 125 ASN A CA 1
ATOM 1034 C C . ASN A 1 125 ? -0.970 9.528 -17.753 1.00 97.56 125 ASN A C 1
ATOM 1036 O O . ASN A 1 125 ? -1.462 9.696 -18.865 1.00 97.56 125 ASN A O 1
ATOM 1040 N N . GLU A 1 126 ? 0.160 8.859 -17.544 1.00 98.12 126 GLU A N 1
ATOM 1041 C CA . GLU A 1 126 ? 1.093 8.533 -18.625 1.00 98.12 126 GLU A CA 1
ATOM 1042 C C . GLU A 1 126 ? 1.228 7.028 -18.896 1.00 98.12 126 GLU A C 1
ATOM 1044 O O . GLU A 1 126 ? 1.610 6.654 -19.999 1.00 98.12 126 GLU A O 1
ATOM 1049 N N . TYR A 1 127 ? 0.893 6.163 -17.931 1.00 98.38 127 TYR A N 1
ATOM 1050 C CA . TYR A 1 127 ? 1.109 4.715 -18.018 1.00 98.38 127 TYR A CA 1
ATOM 1051 C C . TYR A 1 127 ? -0.194 3.953 -17.713 1.00 98.38 127 TYR A C 1
ATOM 1053 O O . TYR A 1 127 ? -0.425 3.540 -16.571 1.00 98.38 127 TYR A O 1
ATOM 1061 N N . PRO A 1 128 ? -1.070 3.738 -18.713 1.00 97.75 128 PRO A N 1
ATOM 1062 C CA . PRO A 1 128 ? -2.370 3.084 -18.520 1.00 97.75 128 PRO A CA 1
ATOM 1063 C C . PRO A 1 128 ? -2.283 1.623 -18.041 1.00 97.75 128 PRO A C 1
ATOM 1065 O O . PRO A 1 128 ? -3.289 1.046 -17.638 1.00 97.75 128 PRO A O 1
ATOM 1068 N N . GLN A 1 129 ? -1.098 1.009 -18.070 1.00 98.44 129 GLN A N 1
ATOM 1069 C CA . GLN A 1 129 ? -0.862 -0.356 -17.605 1.00 98.44 129 GLN A CA 1
ATOM 1070 C C . GLN A 1 129 ? -0.980 -0.505 -16.082 1.00 98.44 129 GLN A C 1
ATOM 1072 O O . GLN A 1 129 ? -1.252 -1.608 -15.605 1.00 98.44 129 GLN A O 1
ATOM 1077 N N . PHE A 1 130 ? -0.789 0.571 -15.309 1.00 98.44 130 PHE A N 1
ATOM 1078 C CA . PHE A 1 130 ? -0.934 0.523 -13.854 1.00 98.44 130 PHE A CA 1
ATOM 1079 C C . PHE A 1 130 ? -2.409 0.425 -13.461 1.00 98.44 130 PHE A C 1
ATOM 1081 O O . PHE A 1 130 ? -3.202 1.318 -13.734 1.00 98.44 130 PHE A O 1
ATOM 1088 N N . SER A 1 131 ? -2.765 -0.663 -12.779 1.00 98.25 131 SER A N 1
ATOM 1089 C CA . SER A 1 131 ? -4.133 -0.967 -12.338 1.00 98.25 131 SER A CA 1
ATOM 1090 C C . SER A 1 131 ? -4.332 -0.816 -10.828 1.00 98.25 131 SER A C 1
ATOM 1092 O O . SER A 1 131 ? -5.468 -0.866 -10.360 1.00 98.25 131 SER A O 1
ATOM 1094 N N . VAL A 1 132 ? -3.250 -0.640 -10.056 1.00 98.19 132 VAL A N 1
ATOM 1095 C CA . VAL A 1 132 ? -3.298 -0.506 -8.590 1.00 98.19 132 VAL A CA 1
ATOM 1096 C C . VAL A 1 132 ? -2.308 0.552 -8.096 1.00 98.19 132 VAL A C 1
ATOM 1098 O O . VAL A 1 132 ? -1.126 0.512 -8.439 1.00 98.19 132 VAL A O 1
ATOM 1101 N N . ILE A 1 133 ? -2.747 1.456 -7.222 1.00 97.69 133 ILE A N 1
ATOM 1102 C CA . ILE A 1 133 ? -1.852 2.341 -6.463 1.00 97.69 133 ILE A CA 1
ATOM 1103 C C . ILE A 1 133 ? -1.939 2.044 -4.971 1.00 97.69 133 ILE A C 1
ATOM 1105 O O . ILE A 1 133 ? -3.016 1.774 -4.437 1.00 97.69 133 ILE A O 1
ATOM 1109 N N . ILE A 1 134 ? -0.793 2.089 -4.294 1.00 96.88 134 ILE A N 1
ATOM 1110 C CA . ILE A 1 134 ? -0.711 1.864 -2.850 1.00 96.88 134 ILE A CA 1
ATOM 1111 C C . ILE A 1 134 ? 0.019 3.027 -2.185 1.00 96.88 134 ILE A C 1
ATOM 1113 O O . ILE A 1 134 ? 1.184 3.294 -2.481 1.00 96.88 134 ILE A O 1
ATOM 1117 N N . PHE A 1 135 ? -0.643 3.718 -1.266 1.00 95.69 135 PHE A N 1
ATOM 1118 C CA . PHE A 1 135 ? -0.088 4.910 -0.627 1.00 95.69 135 PHE A CA 1
ATOM 1119 C C . PHE A 1 135 ? -0.600 5.078 0.805 1.00 95.69 135 PHE A C 1
ATOM 1121 O O . PHE A 1 135 ? -1.584 4.431 1.179 1.00 95.69 135 PHE A O 1
ATOM 1128 N N . PRO A 1 136 ? 0.082 5.883 1.644 1.00 95.69 136 PRO A N 1
ATOM 1129 C CA . PRO A 1 136 ? -0.400 6.185 2.982 1.00 95.69 136 PRO A CA 1
ATOM 1130 C C . PRO A 1 136 ? -1.787 6.825 2.916 1.00 95.69 136 PRO A C 1
ATOM 1132 O O . PRO A 1 136 ? -1.943 7.961 2.492 1.00 95.69 136 PRO A O 1
ATOM 1135 N N . TYR A 1 137 ? -2.793 6.079 3.342 1.00 97.25 137 TYR A N 1
ATOM 1136 C CA . TYR A 1 137 ? -4.155 6.557 3.512 1.00 97.25 137 TYR A CA 1
ATOM 1137 C C . TYR A 1 137 ? -4.489 6.196 4.947 1.00 97.25 137 TYR A C 1
ATOM 1139 O O . TYR A 1 137 ? -4.425 5.023 5.315 1.00 97.25 137 TYR A O 1
ATOM 1147 N N . LEU A 1 138 ? -4.692 7.198 5.790 1.00 97.06 138 LEU A N 1
ATOM 1148 C CA . LEU A 1 138 ? -4.872 7.035 7.225 1.00 97.06 138 LEU A CA 1
ATOM 1149 C C . LEU A 1 138 ? -6.360 7.119 7.557 1.00 97.06 138 LEU A C 1
ATOM 1151 O O . LEU A 1 138 ? -7.165 7.650 6.797 1.00 97.06 138 LEU A O 1
ATOM 1155 N N . PHE A 1 139 ? -6.729 6.665 8.751 1.00 96.81 139 PHE A N 1
ATOM 1156 C CA . PHE A 1 139 ? -8.095 6.821 9.257 1.00 96.81 139 PHE A CA 1
ATOM 1157 C C .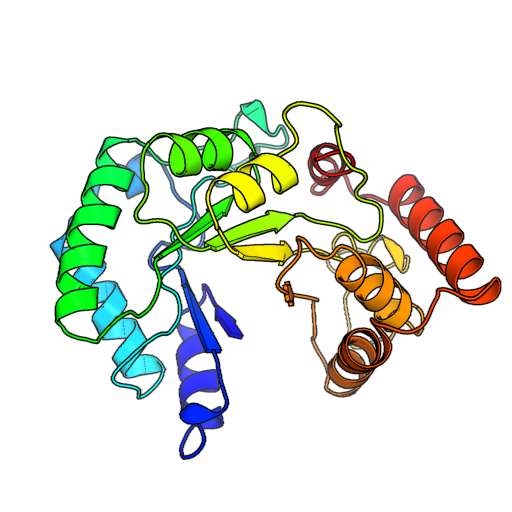 PHE A 1 139 ? -8.562 8.278 9.331 1.00 96.81 139 PHE A C 1
ATOM 1159 O O . PHE A 1 139 ? -9.763 8.523 9.346 1.00 96.81 139 PHE A O 1
ATOM 1166 N N . LEU A 1 140 ? -7.634 9.229 9.385 1.00 96.31 140 LEU A N 1
ATOM 1167 C CA . LEU A 1 140 ? -7.883 10.667 9.442 1.00 96.31 140 LEU A CA 1
ATOM 1168 C C . LEU A 1 140 ? -7.690 11.368 8.093 1.00 96.31 140 LEU A C 1
ATOM 1170 O O . LEU A 1 140 ? -7.800 12.583 8.049 1.00 96.31 140 LEU A O 1
ATOM 1174 N N . THR A 1 141 ? -7.387 10.635 7.014 1.00 96.50 141 THR A N 1
ATOM 1175 C CA . THR A 1 141 ? -7.247 11.248 5.691 1.00 96.50 141 THR A CA 1
ATOM 1176 C C . THR A 1 141 ? -8.595 11.788 5.217 1.00 96.50 141 THR A C 1
ATOM 1178 O O . THR A 1 141 ? -9.604 11.076 5.224 1.00 96.50 141 THR A O 1
ATOM 1181 N N . GLU A 1 142 ? -8.587 13.043 4.792 1.00 93.50 142 GLU A N 1
ATOM 1182 C CA . GLU A 1 142 ? -9.696 13.773 4.195 1.00 93.50 142 GLU A CA 1
ATOM 1183 C C . GLU A 1 142 ? -9.445 13.992 2.698 1.00 93.50 142 GLU A C 1
ATOM 1185 O O . GLU A 1 142 ? -8.322 13.874 2.205 1.00 93.50 142 GLU A O 1
ATOM 1190 N N . GLU A 1 143 ? -10.506 14.279 1.948 1.00 87.44 143 GLU A N 1
ATOM 1191 C CA . GLU A 1 143 ? -10.398 14.523 0.511 1.00 87.44 143 GLU A CA 1
ATOM 1192 C C . GLU A 1 143 ? -9.920 15.957 0.236 1.00 87.44 143 GLU A C 1
ATOM 1194 O O . GLU A 1 143 ? -10.508 16.912 0.738 1.00 87.44 143 GLU A O 1
ATOM 1199 N N . LEU A 1 144 ? -8.916 16.121 -0.631 1.00 86.81 144 LEU A N 1
ATOM 1200 C CA . LEU A 1 144 ? -8.376 17.432 -1.041 1.00 86.81 144 LEU A CA 1
ATOM 1201 C C . LEU A 1 144 ? -9.393 18.326 -1.780 1.00 86.81 144 LEU A C 1
ATOM 1203 O O . LEU A 1 144 ? -9.222 19.541 -1.864 1.00 86.81 144 LEU A O 1
ATOM 1207 N N . GLY A 1 145 ? -10.453 17.732 -2.336 1.00 78.00 145 GLY A N 1
ATOM 1208 C CA . GLY A 1 145 ? -11.295 18.374 -3.347 1.00 78.00 145 GLY A CA 1
ATOM 1209 C C . GLY A 1 145 ? -10.549 18.524 -4.682 1.00 78.00 145 GLY A C 1
ATOM 1210 O O . GLY A 1 145 ? -9.356 18.264 -4.768 1.00 78.00 145 GLY A O 1
ATOM 1211 N N . GLY A 1 146 ? -11.248 18.892 -5.763 1.00 80.69 146 GLY A N 1
ATOM 1212 C CA . GLY A 1 146 ? -10.607 19.136 -7.070 1.00 80.69 146 GLY A CA 1
ATOM 1213 C C . GLY A 1 146 ? -9.707 17.987 -7.565 1.00 80.69 146 GLY A C 1
ATOM 1214 O O . GLY A 1 146 ? -10.214 16.910 -7.881 1.00 80.69 146 GLY A O 1
ATOM 1215 N N . ASP A 1 147 ? -8.391 18.234 -7.606 1.00 78.94 147 ASP A N 1
ATOM 1216 C CA . ASP A 1 147 ? -7.305 17.336 -8.053 1.00 78.94 147 ASP A CA 1
ATOM 1217 C C . ASP A 1 147 ? -6.962 16.213 -7.045 1.00 78.94 147 ASP A C 1
ATOM 1219 O O . ASP A 1 147 ? -5.812 15.804 -6.911 1.00 78.94 147 ASP A O 1
ATOM 1223 N N . SER A 1 148 ? -7.958 15.709 -6.308 1.00 91.06 148 SER A N 1
ATOM 1224 C CA . SER A 1 148 ? -7.765 14.597 -5.371 1.00 91.06 148 SER A CA 1
ATOM 1225 C C . SER A 1 148 ? -7.263 13.345 -6.094 1.00 91.06 148 SER A C 1
ATOM 1227 O O . SER A 1 148 ? -7.798 12.932 -7.134 1.00 91.06 148 SER A O 1
ATOM 1229 N N . LEU A 1 149 ? -6.288 12.670 -5.489 1.00 94.12 149 LEU A N 1
ATOM 1230 C CA . LEU A 1 149 ? -5.726 11.433 -6.015 1.00 94.12 149 LEU A CA 1
ATOM 1231 C C . LEU A 1 149 ? -6.777 10.315 -6.087 1.00 94.12 149 LEU A C 1
ATOM 1233 O O . LEU A 1 149 ? -6.759 9.515 -7.025 1.00 94.12 149 LEU A O 1
ATOM 1237 N N . LEU A 1 150 ? -7.731 10.273 -5.147 1.00 95.75 150 LEU A N 1
ATOM 1238 C CA . LEU A 1 150 ? -8.823 9.292 -5.170 1.00 95.75 150 LEU A CA 1
ATOM 1239 C C . LEU A 1 150 ? -9.758 9.510 -6.366 1.00 95.75 150 LEU A C 1
ATOM 1241 O O . LEU A 1 150 ? -10.194 8.544 -6.995 1.00 95.75 150 LEU A O 1
ATOM 1245 N N . LYS A 1 151 ? -10.040 10.771 -6.722 1.00 95.19 151 LYS A N 1
ATOM 1246 C CA . LYS A 1 151 ? -10.811 11.106 -7.931 1.00 95.19 151 LYS A CA 1
ATOM 1247 C C . LYS A 1 151 ? -10.057 10.725 -9.199 1.00 95.19 151 LYS A C 1
ATOM 1249 O O . LYS A 1 151 ? -10.660 10.172 -10.119 1.00 95.19 151 LYS A O 1
ATOM 1254 N N . LEU A 1 152 ? -8.749 10.985 -9.254 1.00 96.12 152 LEU A N 1
ATOM 1255 C CA . LEU A 1 152 ? -7.922 10.594 -10.395 1.00 96.12 152 LEU A CA 1
ATOM 1256 C C . LEU A 1 152 ? -7.903 9.069 -10.575 1.00 96.12 152 LEU A C 1
ATOM 1258 O O . LEU A 1 152 ? -8.130 8.592 -11.686 1.00 96.12 152 LEU A O 1
ATOM 1262 N N . ALA A 1 153 ? -7.697 8.309 -9.496 1.00 97.19 153 ALA A N 1
ATOM 1263 C CA . ALA A 1 153 ? -7.725 6.848 -9.529 1.00 97.19 153 ALA A CA 1
ATOM 1264 C C . ALA A 1 153 ? -9.083 6.313 -10.011 1.00 97.19 153 ALA A C 1
ATOM 1266 O O . ALA A 1 153 ? -9.125 5.482 -10.917 1.00 97.19 153 ALA A O 1
ATOM 1267 N N . GLN A 1 154 ? -10.191 6.863 -9.500 1.00 96.81 154 GLN A N 1
ATOM 1268 C CA . GLN A 1 154 ? -11.539 6.513 -9.955 1.00 96.81 154 GLN A CA 1
ATOM 1269 C C . GLN A 1 154 ? -11.737 6.810 -11.450 1.00 96.81 154 GLN A C 1
ATOM 1271 O O . GLN A 1 154 ? -12.176 5.936 -12.195 1.00 96.81 154 GLN A O 1
ATOM 1276 N N . LYS A 1 155 ? -11.359 8.010 -11.916 1.00 96.81 155 LYS A N 1
ATOM 1277 C CA . LYS A 1 155 ? -11.451 8.409 -13.335 1.00 96.81 155 LYS A CA 1
ATOM 1278 C C . LYS A 1 155 ? -10.649 7.482 -14.251 1.00 96.81 155 LYS A C 1
ATOM 1280 O O . LYS A 1 155 ? -11.038 7.261 -15.395 1.00 96.81 155 LYS A O 1
ATOM 1285 N N . LYS A 1 156 ? -9.518 6.972 -13.766 1.00 97.69 156 LYS A N 1
ATOM 1286 C CA . LYS A 1 156 ? -8.617 6.080 -14.507 1.00 97.69 156 LYS A CA 1
ATOM 1287 C C . LYS A 1 156 ? -8.944 4.595 -14.313 1.00 97.69 156 LYS A C 1
ATOM 1289 O O . LYS A 1 156 ? -8.245 3.765 -14.879 1.00 97.69 156 LYS A O 1
ATOM 1294 N N . ASN A 1 157 ? -10.001 4.267 -13.562 1.00 97.50 157 ASN A N 1
ATOM 1295 C CA . ASN A 1 157 ? -10.391 2.900 -13.211 1.00 97.50 157 ASN A CA 1
ATOM 1296 C C . ASN A 1 157 ? -9.247 2.096 -12.560 1.00 97.50 157 ASN A C 1
ATOM 1298 O O . ASN A 1 157 ? -8.959 0.959 -12.934 1.00 97.50 157 ASN A O 1
ATOM 1302 N N . VAL A 1 158 ? -8.569 2.723 -11.598 1.00 98.50 158 VAL A N 1
ATOM 1303 C CA . VAL A 1 158 ? -7.439 2.152 -10.862 1.00 98.50 158 VAL A CA 1
ATOM 1304 C C . VAL A 1 158 ? -7.839 1.863 -9.420 1.00 98.50 158 VAL A C 1
ATOM 1306 O O . VAL A 1 158 ? -8.406 2.718 -8.740 1.00 98.50 158 VAL A O 1
ATOM 1309 N N . GLY A 1 159 ? -7.513 0.660 -8.944 1.00 98.25 159 GLY A N 1
ATOM 1310 C CA . GLY A 1 159 ? -7.744 0.255 -7.560 1.00 98.25 159 GLY A CA 1
ATOM 1311 C C . GLY A 1 159 ? -6.810 0.972 -6.585 1.00 98.25 159 GLY A C 1
ATOM 1312 O O . GLY A 1 159 ? -5.638 1.213 -6.888 1.00 98.25 159 GLY A O 1
ATOM 1313 N N . VAL A 1 160 ? -7.314 1.278 -5.390 1.00 98.06 160 VAL A N 1
ATOM 1314 C CA . VAL A 1 160 ? -6.557 1.987 -4.350 1.00 98.06 160 VAL A CA 1
ATOM 1315 C C . VAL A 1 160 ? -6.409 1.111 -3.115 1.00 98.06 160 VAL A C 1
ATOM 1317 O O . VAL A 1 160 ? -7.396 0.602 -2.583 1.00 98.06 160 VAL A O 1
ATOM 1320 N N . ILE A 1 161 ? -5.178 0.961 -2.629 1.00 98.06 161 ILE A N 1
ATOM 1321 C CA . ILE A 1 161 ? -4.889 0.259 -1.377 1.00 98.06 161 ILE A CA 1
ATOM 1322 C C . ILE A 1 161 ? -4.246 1.231 -0.384 1.00 98.06 161 ILE A C 1
ATOM 1324 O O . ILE A 1 161 ? -3.167 1.771 -0.629 1.00 98.06 161 ILE A O 1
ATOM 1328 N N . GLY A 1 162 ? -4.900 1.435 0.758 1.00 97.12 162 GLY A N 1
ATOM 1329 C CA . GLY A 1 162 ? -4.404 2.292 1.833 1.00 97.12 162 GLY A CA 1
ATOM 1330 C C . GLY A 1 162 ? -3.412 1.572 2.746 1.00 97.12 162 GLY A C 1
ATOM 1331 O O . GLY A 1 162 ? -3.686 0.462 3.207 1.00 97.12 162 GLY A O 1
ATOM 1332 N N . LEU A 1 163 ? -2.276 2.203 3.051 1.00 93.94 163 LEU A N 1
ATOM 1333 C CA . LEU A 1 163 ? -1.304 1.712 4.041 1.00 93.94 163 LEU A CA 1
ATOM 1334 C C . LEU A 1 163 ? -1.138 2.675 5.222 1.00 93.94 163 LEU A C 1
ATOM 1336 O O . LEU A 1 163 ? -1.508 3.843 5.151 1.00 93.94 163 LEU A O 1
ATOM 1340 N N . LYS A 1 164 ? -0.517 2.177 6.299 1.00 94.50 164 LYS A N 1
ATOM 1341 C CA . LYS A 1 164 ? -0.280 2.903 7.567 1.00 94.50 164 LYS A CA 1
ATOM 1342 C C . LYS A 1 164 ? -1.562 3.445 8.220 1.00 94.50 164 LYS A C 1
ATOM 1344 O O . LYS A 1 164 ? -1.526 4.552 8.753 1.00 94.50 164 LYS A O 1
ATOM 1349 N N . PRO A 1 165 ? -2.646 2.649 8.310 1.00 95.88 165 PRO A N 1
ATOM 1350 C CA . PRO A 1 165 ? -3.913 3.115 8.873 1.00 95.88 165 PRO A CA 1
ATOM 1351 C C . PRO A 1 165 ? -3.788 3.634 10.309 1.00 95.88 165 PRO A C 1
ATOM 1353 O O . PRO A 1 165 ? -4.607 4.435 10.724 1.00 95.88 165 PRO A O 1
ATOM 1356 N N . PHE A 1 166 ? -2.768 3.206 11.062 1.00 95.31 166 PHE A N 1
ATOM 1357 C CA . PHE A 1 166 ? -2.585 3.545 12.478 1.00 95.31 166 PHE A CA 1
ATOM 1358 C C . PHE A 1 166 ? -1.453 4.546 12.747 1.00 95.31 166 PHE A C 1
ATOM 1360 O O . PHE A 1 166 ? -1.007 4.671 13.887 1.00 95.31 166 PHE A O 1
ATOM 1367 N N . GLY A 1 167 ? -0.914 5.199 11.710 1.00 93.06 167 GLY A N 1
ATOM 1368 C CA . GLY A 1 167 ? 0.178 6.167 11.874 1.00 93.06 167 GLY A CA 1
ATOM 1369 C C . GLY A 1 167 ? 1.404 5.575 12.578 1.00 93.06 167 GLY A C 1
ATOM 1370 O O . GLY A 1 167 ? 1.933 6.181 13.496 1.00 93.06 167 GLY A O 1
ATOM 1371 N N . ALA A 1 168 ? 1.798 4.350 12.207 1.00 89.44 168 ALA A N 1
ATOM 1372 C CA . ALA A 1 168 ? 2.884 3.597 12.849 1.00 89.44 168 ALA A CA 1
ATOM 1373 C C . ALA A 1 168 ? 2.706 3.365 14.369 1.00 89.44 168 ALA A C 1
ATOM 1375 O O . ALA A 1 168 ? 3.679 3.344 15.115 1.00 89.44 168 ALA A O 1
ATOM 1376 N N . GLY A 1 169 ? 1.462 3.166 14.819 1.00 91.50 169 GLY A N 1
ATOM 1377 C CA . GLY A 1 169 ? 1.125 2.870 16.218 1.00 91.50 169 GLY A CA 1
ATOM 1378 C C . GLY A 1 169 ? 0.883 4.114 17.073 1.00 91.50 169 GLY A C 1
ATOM 1379 O O . GLY A 1 169 ? 0.241 4.014 18.119 1.00 91.50 169 GLY A O 1
ATOM 1380 N N . THR A 1 170 ? 1.292 5.294 16.597 1.00 92.81 170 THR A N 1
ATOM 1381 C CA . THR A 1 170 ? 1.167 6.564 17.323 1.00 92.81 170 THR A CA 1
ATOM 1382 C C . THR A 1 170 ? -0.272 6.868 17.732 1.00 92.81 170 THR A C 1
ATOM 1384 O O . THR A 1 170 ? -0.507 7.368 18.829 1.00 92.81 170 THR A O 1
ATOM 1387 N N . THR A 1 171 ? -1.254 6.518 16.899 1.00 93.81 171 THR A N 1
ATOM 1388 C CA . THR A 1 171 ? -2.675 6.750 17.211 1.00 93.81 171 THR A CA 1
ATOM 1389 C C . THR A 1 171 ? -3.156 6.006 18.470 1.00 93.81 171 THR A C 1
ATOM 1391 O O . THR A 1 171 ? -4.103 6.437 19.128 1.00 93.81 171 THR A O 1
ATOM 1394 N N . PHE A 1 172 ? -2.461 4.928 18.847 1.00 92.62 172 PHE A N 1
ATOM 1395 C CA . PHE A 1 172 ? -2.704 4.132 20.054 1.00 92.62 172 PHE A CA 1
ATOM 1396 C C . PHE A 1 172 ? -1.757 4.500 21.210 1.00 92.62 172 PHE A C 1
ATOM 1398 O O . PHE A 1 172 ? -1.683 3.781 22.205 1.00 92.62 172 PHE A O 1
ATOM 1405 N N . GLY A 1 173 ? -0.994 5.591 21.078 1.00 87.06 173 GLY A N 1
ATOM 1406 C CA . GLY A 1 173 ? 0.016 5.999 22.058 1.00 87.06 173 GLY A CA 1
ATOM 1407 C C . GLY A 1 173 ? 1.241 5.081 22.100 1.00 87.06 173 GLY A C 1
ATOM 1408 O O . GLY A 1 173 ? 1.948 5.053 23.102 1.00 87.06 173 GLY A O 1
ATOM 1409 N N . ILE A 1 174 ? 1.487 4.308 21.038 1.00 85.94 174 ILE A N 1
ATOM 1410 C CA . ILE A 1 174 ? 2.613 3.374 20.939 1.00 85.94 174 ILE A CA 1
ATOM 1411 C C . ILE A 1 174 ? 3.673 3.995 20.033 1.00 85.94 174 ILE A C 1
ATOM 1413 O O . ILE A 1 174 ? 3.364 4.417 18.914 1.00 85.94 174 ILE A O 1
ATOM 1417 N N . LYS A 1 175 ? 4.935 4.038 20.472 1.00 84.38 175 LYS A N 1
ATOM 1418 C CA . LYS A 1 175 ? 6.017 4.459 19.574 1.00 84.38 175 LYS A CA 1
ATOM 1419 C C . LYS A 1 175 ? 6.295 3.359 18.546 1.00 84.38 175 LYS A C 1
ATOM 1421 O O . LYS A 1 175 ? 6.240 2.181 18.892 1.00 84.38 175 LYS A O 1
ATOM 1426 N N . PRO A 1 176 ? 6.710 3.695 17.314 1.00 81.00 176 PRO A N 1
ATOM 1427 C CA . PRO A 1 176 ? 6.964 2.705 16.262 1.00 81.00 176 PRO A CA 1
ATOM 1428 C C . PRO A 1 176 ? 7.906 1.551 16.657 1.00 81.00 176 PRO A C 1
ATOM 1430 O O . PRO A 1 176 ? 7.753 0.436 16.168 1.00 81.00 176 PRO A O 1
ATOM 1433 N N . ARG A 1 177 ? 8.869 1.801 17.556 1.00 80.69 177 ARG A N 1
ATOM 1434 C CA . ARG A 1 177 ? 9.837 0.801 18.053 1.00 80.69 177 ARG A CA 1
ATOM 1435 C C . ARG A 1 177 ? 9.296 -0.083 19.186 1.00 80.69 177 ARG A C 1
ATOM 1437 O O . ARG A 1 177 ? 9.933 -1.063 19.549 1.00 80.69 177 ARG A O 1
ATOM 1444 N N . GLU A 1 178 ? 8.141 0.269 19.738 1.00 82.69 178 GLU A N 1
ATOM 1445 C CA . GLU A 1 178 ? 7.512 -0.351 20.910 1.00 82.69 178 GLU A CA 1
ATOM 1446 C C . GLU A 1 178 ? 6.252 -1.147 20.527 1.00 82.69 178 GLU A C 1
ATOM 1448 O O . GLU A 1 178 ? 5.506 -1.584 21.401 1.00 82.69 178 GLU A O 1
ATOM 1453 N N . ILE A 1 179 ? 5.991 -1.347 19.227 1.00 78.19 179 ILE A N 1
ATOM 1454 C CA . ILE A 1 179 ? 4.854 -2.139 18.742 1.00 78.19 179 ILE A CA 1
ATOM 1455 C C . ILE A 1 179 ? 5.079 -3.614 19.101 1.00 78.19 179 ILE A C 1
ATOM 1457 O O . ILE A 1 179 ? 5.616 -4.405 18.326 1.00 78.19 179 ILE A O 1
ATOM 1461 N N . GLN A 1 180 ? 4.650 -3.982 20.303 1.00 74.19 180 GLN A N 1
ATOM 1462 C CA . GLN A 1 180 ? 4.688 -5.333 20.846 1.00 74.19 180 GLN A CA 1
ATOM 1463 C C . GLN A 1 180 ? 3.257 -5.783 21.076 1.00 74.19 180 GLN A C 1
ATOM 1465 O O . GLN A 1 180 ? 2.605 -5.149 21.892 1.00 74.19 180 GLN A O 1
ATOM 1470 N N . GLY A 1 181 ? 2.804 -6.814 20.346 1.00 74.56 181 GLY A N 1
ATOM 1471 C CA . GLY A 1 181 ? 1.571 -7.633 20.436 1.00 74.56 181 GLY A CA 1
ATOM 1472 C C . GLY A 1 181 ? 0.282 -7.158 21.133 1.00 74.56 181 GLY A C 1
ATOM 1473 O O . GLY A 1 181 ? -0.652 -7.938 21.273 1.00 74.56 181 GLY A O 1
ATOM 1474 N N . LYS A 1 182 ? 0.182 -5.909 21.571 1.00 85.56 182 LYS A N 1
ATOM 1475 C CA . LYS A 1 182 ? -0.927 -5.327 22.302 1.00 85.56 182 LYS A CA 1
ATOM 1476 C C . LYS A 1 182 ? -2.012 -4.999 21.299 1.00 85.56 182 LYS A C 1
ATOM 1478 O O . LYS A 1 182 ? -1.766 -4.339 20.287 1.00 85.56 182 LYS A O 1
ATOM 1483 N N . VAL A 1 183 ? -3.217 -5.458 21.591 1.00 90.38 183 VAL A N 1
ATOM 1484 C CA . VAL A 1 183 ? -4.394 -5.175 20.777 1.00 90.38 183 VAL A CA 1
ATOM 1485 C C . VAL A 1 183 ? -5.016 -3.873 21.260 1.00 90.38 183 VAL A C 1
ATOM 1487 O O . VAL A 1 183 ? -5.418 -3.774 22.419 1.00 90.38 183 VAL A O 1
ATOM 1490 N N . ASP A 1 184 ? -5.120 -2.884 20.375 1.00 93.88 184 ASP A N 1
ATOM 1491 C CA . ASP A 1 184 ? -5.952 -1.709 20.622 1.00 93.88 184 ASP A CA 1
ATOM 1492 C C . ASP A 1 184 ? -7.360 -1.954 20.072 1.00 93.88 184 ASP A C 1
ATOM 1494 O O . ASP A 1 184 ? -7.543 -2.205 18.880 1.00 93.88 184 ASP A O 1
ATOM 1498 N N . LYS A 1 185 ? -8.370 -1.874 20.943 1.00 94.69 185 LYS A N 1
ATOM 1499 C CA . LYS A 1 185 ? -9.774 -2.137 20.590 1.00 94.69 185 LYS A CA 1
ATOM 1500 C C . LYS A 1 185 ? -10.409 -1.067 19.704 1.00 94.69 185 LYS A C 1
ATOM 1502 O O . LYS A 1 185 ? -11.545 -1.238 19.277 1.00 94.69 185 LYS A O 1
ATOM 1507 N N . ASN A 1 186 ? -9.700 0.015 19.392 1.00 96.38 186 ASN A N 1
ATOM 1508 C CA . ASN A 1 186 ? -10.133 0.993 18.399 1.00 96.38 186 ASN A CA 1
ATOM 1509 C C . ASN A 1 186 ? -9.632 0.651 16.986 1.00 96.38 186 ASN A C 1
ATOM 1511 O O . ASN A 1 186 ? -10.127 1.237 16.025 1.00 96.38 186 ASN A O 1
ATOM 1515 N N . ALA A 1 187 ? -8.708 -0.304 16.815 1.00 96.94 187 ALA A N 1
ATOM 1516 C CA . ALA A 1 187 ? -8.133 -0.634 15.507 1.00 96.94 187 ALA A CA 1
ATOM 1517 C C . ALA A 1 187 ? -9.198 -1.009 14.462 1.00 96.94 187 ALA A C 1
ATOM 1519 O O . ALA A 1 187 ? -9.183 -0.482 13.346 1.00 96.94 187 ALA A O 1
ATOM 1520 N N . HIS A 1 188 ? -10.186 -1.828 14.844 1.00 97.94 188 HIS A N 1
ATOM 1521 C CA . HIS A 1 188 ? -11.301 -2.186 13.964 1.00 97.94 188 HIS A CA 1
ATOM 1522 C C . HIS A 1 188 ? -12.138 -0.968 13.548 1.00 97.94 188 HIS A C 1
ATOM 1524 O O . HIS A 1 188 ? -12.592 -0.903 12.409 1.00 97.94 188 HIS A O 1
ATOM 1530 N N . ILE A 1 189 ? -12.312 0.018 14.436 1.00 98.44 189 ILE A N 1
ATOM 1531 C CA . ILE A 1 189 ? -13.073 1.249 14.172 1.00 98.44 189 ILE A CA 1
ATOM 1532 C C . ILE A 1 189 ? -12.350 2.095 13.120 1.00 98.44 189 ILE A C 1
ATOM 1534 O O . ILE A 1 189 ? -12.983 2.608 12.196 1.00 98.44 189 ILE A O 1
ATOM 1538 N N . LEU A 1 190 ? -11.023 2.205 13.228 1.00 98.19 190 LEU A N 1
ATOM 1539 C CA . LEU A 1 190 ? -10.199 2.955 12.279 1.00 98.19 190 LEU A CA 1
ATOM 1540 C C . LEU A 1 190 ? -10.211 2.302 10.888 1.00 98.19 190 LEU A C 1
ATOM 1542 O O . LEU A 1 190 ? -10.447 2.985 9.892 1.00 98.19 190 LEU A O 1
ATOM 1546 N N . VAL A 1 191 ? -10.048 0.975 10.819 1.00 98.31 191 VAL A N 1
ATOM 1547 C CA . VAL A 1 191 ? -10.150 0.210 9.560 1.00 98.31 191 VAL A CA 1
ATOM 1548 C C . VAL A 1 191 ? -11.553 0.325 8.956 1.00 98.31 191 VAL A C 1
ATOM 1550 O O . VAL A 1 191 ? -11.680 0.604 7.764 1.00 98.31 191 VAL A O 1
ATOM 1553 N N . LYS A 1 192 ? -12.604 0.178 9.775 1.00 98.19 192 LYS A N 1
ATOM 1554 C CA . LYS A 1 192 ? -14.008 0.361 9.376 1.00 98.19 192 LYS A CA 1
ATOM 1555 C C . LYS A 1 192 ? -14.232 1.738 8.754 1.00 98.19 192 LYS A C 1
ATOM 1557 O O . LYS A 1 192 ? -14.782 1.810 7.662 1.00 98.19 192 LYS A O 1
ATOM 1562 N N . LYS A 1 193 ? -13.777 2.819 9.406 1.00 98.00 193 LYS A N 1
ATOM 1563 C CA . LYS A 1 193 ? -13.896 4.192 8.879 1.00 98.00 193 LYS A CA 1
ATOM 1564 C C . LYS A 1 193 ? -13.229 4.332 7.512 1.00 98.00 193 LYS A C 1
ATOM 1566 O O . LYS A 1 193 ? -13.803 4.946 6.624 1.00 98.00 193 LYS A O 1
ATOM 1571 N N . MET A 1 194 ? -12.027 3.788 7.337 1.00 97.88 194 MET A N 1
ATOM 1572 C CA . MET A 1 194 ? -11.305 3.896 6.064 1.00 97.88 194 MET A CA 1
ATOM 1573 C C . MET A 1 194 ? -11.997 3.136 4.933 1.00 97.88 194 MET A C 1
ATOM 1575 O O . MET A 1 194 ? -12.073 3.638 3.820 1.00 97.88 194 MET A O 1
ATOM 1579 N N . LEU A 1 195 ? -12.521 1.943 5.220 1.00 97.88 195 LEU A N 1
ATOM 1580 C CA . LEU A 1 195 ? -13.228 1.116 4.239 1.00 97.88 195 LEU A CA 1
ATOM 1581 C C . LEU A 1 195 ? -14.641 1.628 3.904 1.00 97.88 195 LEU A C 1
ATOM 1583 O O . LEU A 1 195 ? -15.287 1.060 3.029 1.00 97.88 195 LEU A O 1
ATOM 1587 N N . GLN A 1 196 ? -15.124 2.681 4.574 1.00 97.00 196 GLN A N 1
ATOM 1588 C CA . GLN A 1 196 ? -16.351 3.386 4.186 1.00 97.00 196 GLN A CA 1
ATOM 1589 C C . GLN A 1 196 ? -16.150 4.349 3.014 1.00 97.00 196 GLN A C 1
ATOM 1591 O O . GLN A 1 196 ? -17.139 4.787 2.433 1.00 97.00 196 GLN A O 1
ATOM 1596 N N . GLU A 1 197 ? -14.907 4.680 2.655 1.00 96.38 197 GLU A N 1
ATOM 1597 C CA . GLU A 1 197 ? -14.613 5.401 1.418 1.00 96.38 197 GLU A CA 1
ATOM 1598 C C . GLU A 1 197 ? -14.697 4.418 0.234 1.00 96.38 197 GLU A C 1
ATOM 1600 O O . GLU A 1 197 ? -13.810 3.574 0.088 1.00 96.38 197 GLU A O 1
ATOM 1605 N N . PRO A 1 198 ? -15.726 4.501 -0.635 1.00 95.19 198 PRO A N 1
ATOM 1606 C CA . PRO A 1 198 ? -15.948 3.520 -1.701 1.00 95.19 198 PRO A CA 1
ATOM 1607 C C . PRO A 1 198 ? -14.832 3.476 -2.754 1.00 95.19 198 PRO A C 1
ATOM 1609 O O . PRO A 1 198 ? -14.730 2.498 -3.495 1.00 95.19 198 PRO A O 1
ATOM 1612 N N . ARG A 1 199 ? -13.994 4.517 -2.848 1.00 96.19 199 ARG A N 1
ATOM 1613 C CA . ARG A 1 199 ? -12.827 4.544 -3.746 1.00 96.19 199 ARG A CA 1
ATOM 1614 C C . ARG A 1 199 ? -11.639 3.737 -3.205 1.00 96.19 199 ARG A C 1
ATOM 1616 O O . ARG A 1 199 ? -10.723 3.443 -3.970 1.00 96.19 199 ARG A O 1
ATOM 1623 N N . ILE A 1 200 ? -11.638 3.354 -1.924 1.00 97.12 200 ILE A N 1
ATOM 1624 C CA . ILE A 1 200 ? -10.619 2.481 -1.328 1.00 97.12 200 ILE A CA 1
ATOM 1625 C C . ILE A 1 200 ? -11.004 1.017 -1.544 1.00 97.12 200 ILE A C 1
ATOM 1627 O O . ILE A 1 200 ? -12.012 0.533 -1.040 1.00 97.12 200 ILE A O 1
ATOM 1631 N N . SER A 1 201 ? -10.158 0.283 -2.264 1.00 96.94 201 SER A N 1
ATOM 1632 C CA . SER A 1 201 ? -10.366 -1.137 -2.563 1.00 96.94 201 SER A CA 1
ATOM 1633 C C . SER A 1 201 ? -9.923 -2.055 -1.421 1.00 96.94 201 SER A C 1
ATOM 1635 O O . SER A 1 201 ? -10.503 -3.121 -1.228 1.00 96.94 201 SER A O 1
ATOM 1637 N N . ALA A 1 202 ? -8.882 -1.673 -0.674 1.00 97.00 202 ALA A N 1
ATOM 1638 C CA . ALA A 1 202 ? -8.402 -2.413 0.493 1.00 97.00 202 ALA A CA 1
ATOM 1639 C C . ALA A 1 202 ? -7.572 -1.526 1.433 1.00 97.00 202 ALA A C 1
ATOM 1641 O O . ALA A 1 202 ? -7.048 -0.486 1.039 1.00 97.00 202 ALA A O 1
ATOM 1642 N N . VAL A 1 203 ? -7.392 -1.983 2.672 1.00 96.81 203 VAL A N 1
ATOM 1643 C CA . VAL A 1 203 ? -6.490 -1.376 3.659 1.00 96.81 203 VAL A CA 1
ATOM 1644 C C . VAL A 1 203 ? -5.534 -2.450 4.167 1.00 96.81 203 VAL A C 1
ATOM 1646 O O . VAL A 1 203 ? -5.967 -3.561 4.471 1.00 96.81 203 VAL A O 1
ATOM 1649 N N . ILE A 1 204 ? -4.243 -2.127 4.269 1.00 94.56 204 ILE A N 1
ATOM 1650 C CA . ILE A 1 204 ? -3.206 -3.007 4.823 1.00 94.56 204 ILE A CA 1
ATOM 1651 C C . ILE A 1 204 ? -2.807 -2.481 6.214 1.00 94.56 204 ILE A C 1
ATOM 1653 O O . ILE A 1 204 ? -1.960 -1.584 6.317 1.00 94.56 204 ILE A O 1
ATOM 1657 N N . PRO A 1 205 ? -3.424 -2.993 7.296 1.00 93.88 205 PRO A N 1
ATOM 1658 C CA . PRO A 1 205 ? -3.028 -2.669 8.659 1.00 93.88 205 PRO A CA 1
ATOM 1659 C C . PRO A 1 205 ? -1.793 -3.458 9.107 1.00 93.88 205 PRO A C 1
ATOM 1661 O O . PRO A 1 205 ? -1.484 -4.521 8.574 1.00 93.88 205 PRO A O 1
ATOM 1664 N N . GLY A 1 206 ? -1.088 -2.926 10.109 1.00 88.50 206 GLY A N 1
ATOM 1665 C CA . GLY A 1 206 ? -0.005 -3.649 10.780 1.00 88.50 206 GLY A CA 1
ATOM 1666 C C . GLY A 1 206 ? -0.556 -4.748 11.690 1.00 88.50 206 GLY A C 1
ATOM 1667 O O . GLY A 1 206 ? -1.569 -4.537 12.360 1.00 88.50 206 GLY A O 1
ATOM 1668 N N . VAL A 1 207 ? 0.106 -5.905 11.699 1.00 89.31 207 VAL A N 1
ATOM 1669 C CA . VAL A 1 207 ? -0.273 -7.100 12.466 1.00 89.31 207 VAL A CA 1
ATOM 1670 C C . VAL A 1 207 ? 0.995 -7.825 12.908 1.00 89.31 207 VAL A C 1
ATOM 1672 O O . VAL A 1 207 ? 1.798 -8.211 12.062 1.00 89.31 207 VAL A O 1
ATOM 1675 N N . ASN A 1 208 ? 1.126 -8.060 14.213 1.00 88.69 208 ASN A N 1
ATOM 1676 C CA . ASN A 1 208 ? 2.201 -8.852 14.818 1.00 88.69 208 ASN A CA 1
ATOM 1677 C C . ASN A 1 208 ? 1.671 -10.088 15.572 1.00 88.69 208 ASN A C 1
ATOM 1679 O O . ASN A 1 208 ? 2.454 -10.988 15.865 1.00 88.69 208 ASN A O 1
ATOM 1683 N N . THR A 1 209 ? 0.372 -10.149 15.893 1.00 92.12 209 THR A N 1
ATOM 1684 C CA . THR A 1 209 ? -0.265 -11.300 16.563 1.00 92.12 209 THR A CA 1
ATOM 1685 C C . THR A 1 209 ? -1.607 -11.653 15.925 1.00 92.12 209 THR A C 1
ATOM 1687 O O . THR A 1 209 ? -2.208 -10.844 15.212 1.00 92.12 209 THR A O 1
ATOM 1690 N N . THR A 1 210 ? -2.094 -12.862 16.196 1.00 94.56 210 THR A N 1
ATOM 1691 C CA . THR A 1 210 ? -3.410 -13.349 15.757 1.00 94.56 210 THR A CA 1
ATOM 1692 C C . THR A 1 210 ? -4.551 -12.480 16.273 1.00 94.56 210 THR A C 1
ATOM 1694 O O . THR A 1 210 ? -5.473 -12.172 15.527 1.00 94.56 210 THR A O 1
ATOM 1697 N N . GLU A 1 211 ? -4.460 -11.970 17.495 1.00 95.62 211 GLU A N 1
ATOM 1698 C CA . GLU A 1 211 ? -5.511 -11.148 18.102 1.00 95.62 211 GLU A CA 1
ATOM 1699 C C . GLU A 1 211 ? -5.566 -9.756 17.452 1.00 95.62 211 GLU A C 1
ATOM 1701 O O . GLU A 1 211 ? -6.643 -9.189 17.272 1.00 95.62 211 GLU A O 1
ATOM 1706 N N . GLN A 1 212 ? -4.415 -9.204 17.040 1.00 94.75 212 GLN A N 1
ATOM 1707 C CA . GLN A 1 212 ? -4.381 -7.980 16.231 1.00 94.75 212 GLN A CA 1
ATOM 1708 C C . GLN A 1 212 ? -4.980 -8.216 14.838 1.00 94.75 212 GLN A C 1
ATOM 1710 O O . GLN A 1 212 ? -5.661 -7.337 14.307 1.00 94.75 212 GLN A O 1
ATOM 1715 N N . LEU A 1 213 ? -4.750 -9.394 14.246 1.00 95.06 213 LEU A N 1
ATOM 1716 C CA . LEU A 1 213 ? -5.368 -9.771 12.976 1.00 95.06 213 LEU A CA 1
ATOM 1717 C C . LEU A 1 213 ? -6.894 -9.835 13.104 1.00 95.06 213 LEU A C 1
ATOM 1719 O O . LEU A 1 213 ? -7.587 -9.224 12.293 1.00 95.06 213 LEU A O 1
ATOM 1723 N N . GLU A 1 214 ? -7.410 -10.527 14.118 1.00 97.31 214 GLU A N 1
ATOM 1724 C CA . GLU A 1 214 ? -8.849 -10.649 14.382 1.00 97.31 214 GLU A CA 1
ATOM 1725 C C . GLU A 1 214 ? -9.509 -9.282 14.588 1.00 97.31 214 GLU A C 1
ATOM 1727 O O . GLU A 1 214 ? -10.542 -8.988 13.978 1.00 97.31 214 GLU A O 1
ATOM 1732 N N . GLU A 1 215 ? -8.880 -8.411 15.381 1.00 97.44 215 GLU A N 1
ATOM 1733 C CA . GLU A 1 215 ? -9.355 -7.044 15.595 1.00 97.44 215 GLU A CA 1
ATOM 1734 C C . GLU A 1 215 ? -9.400 -6.262 14.270 1.00 97.44 215 GLU A C 1
ATOM 1736 O O . GLU A 1 215 ? -10.412 -5.649 13.937 1.00 97.44 215 GLU A O 1
ATOM 1741 N N . ASN A 1 216 ? -8.355 -6.334 13.444 1.00 96.94 216 ASN A N 1
ATOM 1742 C CA . ASN A 1 216 ? -8.335 -5.662 12.143 1.00 96.94 216 ASN A CA 1
ATOM 1743 C C . ASN A 1 216 ? -9.408 -6.204 11.178 1.00 96.94 216 ASN A C 1
ATOM 1745 O O . ASN A 1 216 ? -10.083 -5.422 10.500 1.00 96.94 216 ASN A O 1
ATOM 1749 N N . VAL A 1 217 ? -9.597 -7.528 11.124 1.00 97.38 217 VAL A N 1
ATOM 1750 C CA . VAL A 1 217 ? -10.594 -8.193 10.262 1.00 97.38 217 VAL A CA 1
ATOM 1751 C C . VAL A 1 217 ? -12.015 -7.787 10.644 1.00 97.38 217 VAL A C 1
ATOM 1753 O O . VAL A 1 217 ? -12.834 -7.542 9.752 1.00 97.38 217 VAL A O 1
ATOM 1756 N N . LYS A 1 218 ? -12.301 -7.620 11.942 1.00 98.12 218 LYS A N 1
ATOM 1757 C CA . LYS A 1 218 ? -13.594 -7.102 12.412 1.00 98.12 218 LYS A CA 1
ATOM 1758 C C . LYS A 1 218 ? -13.947 -5.772 11.740 1.00 98.12 218 LYS A C 1
ATOM 1760 O O . LYS A 1 218 ? -15.089 -5.582 11.330 1.00 98.12 218 LYS A O 1
ATOM 1765 N N . GLY A 1 219 ? -12.970 -4.883 11.549 1.00 97.50 219 GLY A N 1
ATOM 1766 C CA . GLY A 1 219 ? -13.185 -3.598 10.878 1.00 97.50 219 GLY A CA 1
ATOM 1767 C C . GLY A 1 219 ? -13.672 -3.750 9.435 1.00 97.50 219 GLY A C 1
ATOM 1768 O O . GLY A 1 219 ? -14.572 -3.033 9.004 1.00 97.50 219 GLY A O 1
ATOM 1769 N N . S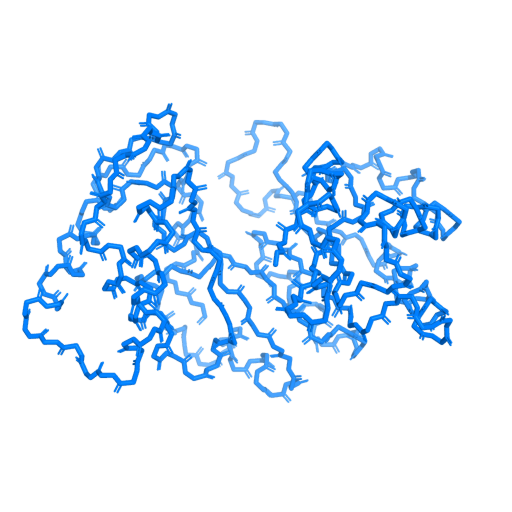ER A 1 220 ? -13.137 -4.733 8.706 1.00 96.75 220 SER A N 1
ATOM 1770 C CA . SER A 1 220 ? -13.583 -5.059 7.346 1.00 96.75 220 SER A CA 1
ATOM 1771 C C . SER A 1 220 ? -14.983 -5.675 7.317 1.00 96.75 220 SER A C 1
ATOM 1773 O O . SER A 1 220 ? -15.798 -5.299 6.472 1.00 96.75 220 SER A O 1
ATOM 1775 N N . TYR A 1 221 ? -15.294 -6.575 8.255 1.00 97.69 221 TYR A N 1
ATOM 1776 C CA . TYR A 1 221 ? -16.615 -7.208 8.355 1.00 97.69 221 TYR A CA 1
ATOM 1777 C C . TYR A 1 221 ? -17.723 -6.203 8.711 1.00 97.69 221 TYR A C 1
ATOM 1779 O O . TYR A 1 221 ? -18.875 -6.363 8.318 1.00 97.69 221 TYR A O 1
ATOM 1787 N N . GLU A 1 222 ? -17.373 -5.138 9.433 1.00 97.38 222 GLU A N 1
ATOM 1788 C CA . GLU A 1 222 ? -18.305 -4.100 9.876 1.00 97.38 222 GLU A CA 1
ATOM 1789 C C . GLU A 1 222 ? -18.296 -2.828 9.020 1.00 97.38 222 GLU A C 1
ATOM 1791 O O . GLU A 1 222 ? -18.978 -1.868 9.385 1.00 97.38 222 GLU A O 1
ATOM 1796 N N . ARG A 1 223 ? -17.563 -2.802 7.896 1.00 96.31 223 ARG A N 1
ATOM 1797 C CA . ARG A 1 223 ? -17.377 -1.603 7.052 1.00 96.31 223 ARG A CA 1
ATOM 1798 C C . ARG A 1 223 ? -18.694 -0.936 6.636 1.00 96.31 223 ARG A C 1
ATOM 1800 O O . ARG A 1 223 ? -18.805 0.285 6.695 1.00 96.31 223 ARG A O 1
ATOM 1807 N N . ASP A 1 224 ? -19.723 -1.730 6.339 1.00 97.19 224 ASP A N 1
ATOM 1808 C CA . ASP A 1 224 ? -21.028 -1.236 5.878 1.00 97.19 224 ASP A CA 1
ATOM 1809 C C . ASP A 1 224 ? -21.913 -0.703 7.026 1.00 97.19 224 ASP A C 1
ATOM 1811 O O . ASP A 1 224 ? -22.922 -0.031 6.799 1.00 97.19 224 ASP A O 1
ATOM 1815 N N . LYS A 1 225 ? -21.548 -0.963 8.292 1.00 97.50 225 LYS A N 1
ATOM 1816 C CA . LYS A 1 225 ? -22.266 -0.424 9.455 1.00 97.50 225 LYS A CA 1
ATOM 1817 C C . LYS A 1 225 ? -21.875 1.036 9.665 1.00 97.50 225 LYS A C 1
ATOM 1819 O O . LYS A 1 225 ? -20.694 1.356 9.737 1.00 97.50 225 LYS A O 1
ATOM 1824 N N . ARG A 1 226 ? -22.841 1.927 9.897 1.00 96.94 226 ARG A N 1
ATOM 1825 C CA . ARG A 1 226 ? -22.554 3.334 10.248 1.00 96.94 226 ARG A CA 1
ATOM 1826 C C . ARG A 1 226 ? -21.691 3.440 11.515 1.00 96.94 226 ARG A C 1
ATOM 1828 O O . ARG A 1 226 ? -21.751 2.580 12.398 1.00 96.94 226 ARG A O 1
ATOM 1835 N N . LEU A 1 227 ? -20.882 4.497 11.603 1.00 97.50 227 LEU A N 1
ATOM 1836 C CA . LEU A 1 227 ? -20.131 4.812 12.820 1.00 97.50 227 LEU A CA 1
ATOM 1837 C C . LEU A 1 227 ? -21.087 5.293 13.919 1.00 97.50 227 LEU A C 1
ATOM 1839 O O . LEU A 1 227 ? -21.855 6.238 13.712 1.00 97.50 227 LEU A O 1
ATOM 1843 N N . THR A 1 228 ? -21.031 4.648 15.084 1.00 98.00 228 THR A N 1
ATOM 1844 C CA . THR A 1 228 ? -21.789 5.060 16.275 1.00 98.00 228 THR A CA 1
ATOM 1845 C C . THR A 1 228 ? -21.216 6.345 16.888 1.00 98.00 228 THR A C 1
ATOM 1847 O O . THR A 1 228 ? -20.131 6.794 16.522 1.00 98.00 228 THR A O 1
ATOM 1850 N N . PHE A 1 229 ? -21.910 6.941 17.863 1.00 98.00 229 PHE A N 1
ATOM 1851 C CA . PHE A 1 229 ? -21.343 8.052 18.638 1.00 98.00 229 PHE A CA 1
ATOM 1852 C C . PHE A 1 229 ? -20.034 7.651 19.343 1.00 98.00 229 PHE A C 1
ATOM 1854 O O . PHE A 1 229 ? -19.057 8.395 19.299 1.00 98.00 229 PHE A O 1
ATOM 1861 N N . LYS A 1 230 ? -19.980 6.439 19.914 1.00 97.62 230 LYS A N 1
ATOM 1862 C CA . LYS A 1 230 ? -18.765 5.899 20.543 1.00 97.62 230 LYS A CA 1
ATOM 1863 C C . LYS A 1 230 ? -17.640 5.690 19.528 1.00 97.62 230 LYS A C 1
ATOM 1865 O O . LYS A 1 230 ? -16.492 5.979 19.846 1.00 97.62 230 LYS A O 1
ATOM 1870 N N . ASP A 1 231 ? -17.969 5.245 18.313 1.00 98.12 231 ASP A N 1
ATOM 1871 C CA . ASP A 1 231 ? -16.990 5.075 17.232 1.00 98.12 231 ASP A CA 1
ATOM 1872 C C . ASP A 1 231 ? -16.371 6.426 16.850 1.00 98.12 231 ASP A C 1
ATOM 1874 O O . ASP A 1 231 ? -15.155 6.545 16.731 1.00 98.12 231 ASP A O 1
ATOM 1878 N N . LYS A 1 232 ? -17.204 7.462 16.688 1.00 98.12 232 LYS A N 1
ATOM 1879 C CA . LYS A 1 232 ? -16.746 8.820 16.355 1.00 98.12 232 LYS A CA 1
ATOM 1880 C C . LYS A 1 232 ? -15.860 9.405 17.452 1.00 98.12 232 LYS A C 1
ATOM 1882 O O . LYS A 1 232 ? -14.834 10.005 17.151 1.00 98.12 232 LYS A O 1
ATOM 1887 N N . GLU A 1 233 ? -16.219 9.178 18.711 1.00 98.06 233 GLU A N 1
ATOM 1888 C CA . GLU A 1 233 ? -15.414 9.603 19.855 1.00 98.06 233 GLU A CA 1
ATOM 1889 C C . GLU A 1 233 ? -14.072 8.853 19.929 1.00 98.06 233 GLU A C 1
ATOM 1891 O O . GLU A 1 233 ? -13.034 9.451 20.211 1.00 98.06 233 GLU A O 1
ATOM 1896 N N . ALA A 1 234 ? -14.055 7.555 19.609 1.00 97.56 234 ALA A N 1
ATOM 1897 C CA . ALA A 1 234 ? -12.817 6.794 19.478 1.00 97.56 234 ALA A CA 1
ATOM 1898 C C . ALA A 1 234 ? -11.919 7.355 18.366 1.00 97.56 234 ALA A C 1
ATOM 1900 O O . ALA A 1 234 ? -10.737 7.587 18.610 1.00 97.56 234 ALA A O 1
ATOM 1901 N N . VAL A 1 235 ? -12.484 7.646 17.189 1.00 98.12 235 VAL A N 1
ATOM 1902 C CA . VAL A 1 235 ? -11.763 8.286 16.077 1.00 98.12 235 VAL A CA 1
ATOM 1903 C C . VAL A 1 235 ? -11.171 9.628 16.511 1.00 98.12 235 VAL A C 1
ATOM 1905 O O . VAL A 1 235 ? -9.988 9.852 16.277 1.00 98.12 235 VAL A O 1
ATOM 1908 N N . ARG A 1 236 ? -11.943 10.485 17.196 1.00 98.06 236 ARG A N 1
ATOM 1909 C CA . ARG A 1 236 ? -11.468 11.786 17.700 1.00 98.06 236 ARG A CA 1
ATOM 1910 C C . ARG A 1 236 ? -10.248 11.634 18.612 1.00 98.06 236 ARG A C 1
ATOM 1912 O O . ARG A 1 236 ? -9.219 12.251 18.356 1.00 98.06 236 ARG A O 1
ATOM 1919 N N . ARG A 1 237 ? -10.324 10.758 19.620 1.00 97.38 237 ARG A N 1
ATOM 1920 C CA . ARG A 1 237 ? -9.201 10.496 20.543 1.00 97.38 237 ARG A CA 1
ATOM 1921 C C . ARG A 1 237 ? -7.979 9.923 19.826 1.00 97.38 237 ARG A C 1
ATOM 1923 O O . ARG A 1 237 ? -6.851 10.305 20.118 1.00 97.38 237 ARG A O 1
ATOM 1930 N N . CYS A 1 238 ? -8.195 9.020 18.872 1.00 97.75 238 CYS A N 1
ATOM 1931 C CA . CYS A 1 238 ? -7.136 8.465 18.036 1.00 97.75 238 CYS A CA 1
ATOM 1932 C C . CYS A 1 238 ? -6.440 9.549 17.195 1.00 97.75 238 CYS A C 1
ATOM 1934 O O . CYS A 1 238 ? -5.211 9.516 17.066 1.00 97.75 238 CYS A O 1
ATOM 1936 N N . THR A 1 239 ? -7.190 10.514 16.652 1.00 97.69 239 THR A N 1
ATOM 1937 C CA . THR A 1 239 ? -6.640 11.678 15.936 1.00 9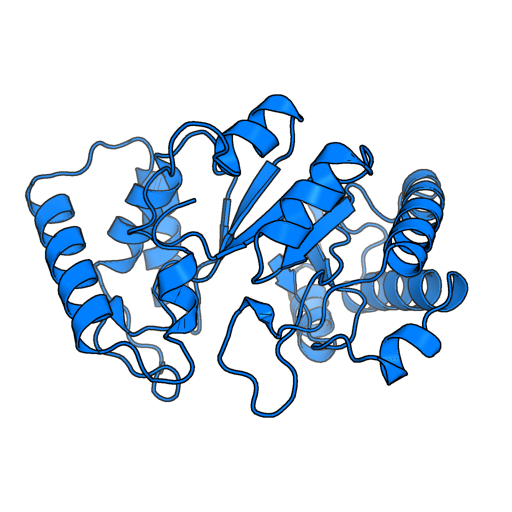7.69 239 THR A CA 1
ATOM 1938 C C . THR A 1 239 ? -5.807 12.555 16.867 1.00 97.69 239 THR A C 1
ATOM 1940 O O . THR A 1 239 ? -4.669 12.877 16.537 1.00 97.69 239 THR A O 1
ATOM 1943 N N . GLU A 1 240 ? -6.320 12.875 18.056 1.00 96.88 240 GLU A N 1
ATOM 1944 C CA . GLU A 1 240 ? -5.608 13.685 19.057 1.00 96.88 240 GLU A CA 1
ATOM 1945 C C . GLU A 1 240 ? -4.295 13.031 19.490 1.00 96.88 240 GLU A C 1
ATOM 1947 O O . GLU A 1 240 ? -3.246 13.676 19.485 1.00 96.88 240 GLU A O 1
ATOM 1952 N N . ASN A 1 241 ? -4.320 11.725 19.771 1.00 95.56 241 ASN A N 1
ATOM 1953 C CA . ASN A 1 241 ? -3.116 10.961 20.089 1.00 95.56 241 ASN A CA 1
ATOM 1954 C C . ASN A 1 241 ? -2.108 10.970 18.940 1.00 95.56 241 ASN A C 1
ATOM 1956 O O . ASN A 1 241 ? -0.910 11.118 19.184 1.00 95.56 241 ASN A O 1
ATOM 1960 N N . TYR A 1 242 ? -2.582 10.811 17.701 1.00 96.62 242 TYR A N 1
ATOM 1961 C CA . TYR A 1 242 ? -1.728 10.874 16.522 1.00 96.62 242 TYR A CA 1
ATOM 1962 C C . TYR A 1 242 ? -1.050 12.245 16.410 1.00 96.62 242 TYR A C 1
ATOM 1964 O O . TYR A 1 242 ? 0.171 12.304 16.293 1.00 96.62 242 TYR A O 1
ATOM 1972 N N . HIS A 1 243 ? -1.798 13.345 16.521 1.00 96.00 243 HIS A N 1
ATOM 1973 C CA . HIS A 1 243 ? -1.240 14.698 16.431 1.00 96.00 243 HIS A CA 1
ATOM 1974 C C . HIS A 1 243 ? -0.284 15.034 17.573 1.00 96.00 243 HIS A C 1
ATOM 1976 O O . HIS A 1 243 ? 0.747 15.654 17.321 1.00 96.00 243 HIS A O 1
ATOM 1982 N N . ALA A 1 244 ? -0.587 14.602 18.796 1.00 94.88 244 ALA A N 1
ATOM 1983 C CA . ALA A 1 244 ? 0.231 14.895 19.968 1.00 94.88 244 ALA A CA 1
ATOM 1984 C C . ALA A 1 244 ? 1.549 14.104 20.011 1.00 94.88 244 ALA A C 1
ATOM 1986 O O . ALA A 1 244 ? 2.529 14.589 20.571 1.00 94.88 244 ALA A O 1
ATOM 1987 N N . ASN A 1 245 ? 1.587 12.893 19.439 1.00 93.94 245 ASN A N 1
ATOM 1988 C CA . ASN A 1 245 ? 2.686 11.948 19.672 1.00 93.94 245 ASN A CA 1
ATOM 1989 C C . ASN A 1 245 ? 3.460 11.537 18.409 1.00 93.94 245 ASN A C 1
ATOM 1991 O O . ASN A 1 245 ? 4.327 10.661 18.489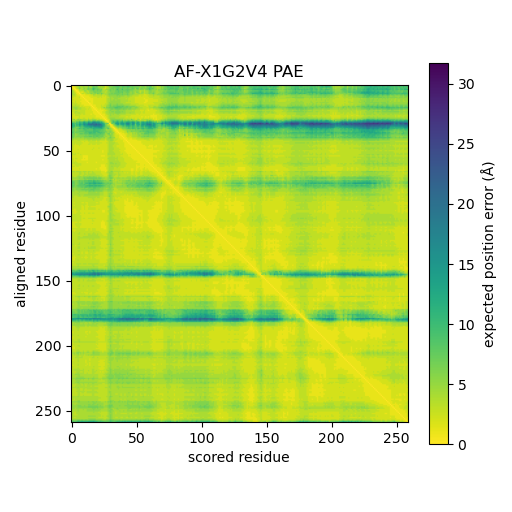 1.00 93.94 245 ASN A O 1
ATOM 1995 N N . LEU A 1 246 ? 3.158 12.111 17.237 1.00 93.56 246 LEU A N 1
ATOM 1996 C CA . LEU A 1 246 ? 3.830 11.738 15.990 1.00 93.56 246 LEU A CA 1
ATOM 1997 C C . LEU A 1 246 ? 5.331 12.037 16.068 1.00 93.56 246 LEU A C 1
ATOM 1999 O O . LEU A 1 246 ? 5.763 13.187 16.140 1.00 93.56 246 LEU A O 1
ATOM 2003 N N . THR A 1 247 ? 6.139 10.982 16.032 1.00 90.50 247 THR A N 1
ATOM 2004 C CA . THR A 1 247 ? 7.599 11.080 16.127 1.00 90.50 247 THR A CA 1
ATOM 2005 C C . THR A 1 247 ? 8.191 11.790 14.913 1.00 90.50 247 THR A C 1
ATOM 2007 O O . THR A 1 247 ? 7.640 11.701 13.813 1.00 90.50 247 THR A O 1
ATOM 2010 N N . GLN A 1 248 ? 9.362 12.409 15.081 1.00 88.50 248 GLN A N 1
ATOM 2011 C CA . GLN A 1 248 ? 10.043 13.166 14.027 1.00 88.50 248 GLN A CA 1
ATOM 2012 C C . GLN A 1 248 ? 10.197 12.373 12.717 1.00 88.50 248 GLN A C 1
ATOM 2014 O O . GLN A 1 248 ? 9.927 12.906 11.643 1.00 88.50 248 GLN A O 1
ATOM 2019 N N . GLU A 1 249 ? 10.554 11.085 12.784 1.00 86.50 249 GLU A N 1
ATOM 2020 C CA . GLU A 1 249 ? 10.715 10.233 11.593 1.00 86.50 249 GLU A CA 1
ATOM 2021 C C . GLU A 1 249 ? 9.409 9.929 10.829 1.00 86.50 249 GLU A C 1
ATOM 2023 O O . GLU A 1 249 ? 9.459 9.437 9.702 1.00 86.50 249 GLU A O 1
ATOM 2028 N N . TYR A 1 250 ? 8.243 10.216 11.418 1.00 90.44 250 TYR A N 1
ATOM 2029 C CA . TYR A 1 250 ? 6.921 9.976 10.832 1.00 90.44 250 TYR A CA 1
ATOM 2030 C C . TYR A 1 250 ? 6.132 11.262 10.561 1.00 90.44 250 TYR A C 1
ATOM 2032 O O . TYR A 1 250 ? 5.034 11.177 10.015 1.00 90.44 250 TYR A O 1
ATOM 2040 N N . GLN A 1 251 ? 6.696 12.445 10.839 1.00 91.69 251 GLN A N 1
ATOM 2041 C CA . GLN A 1 251 ? 6.063 13.743 10.552 1.00 91.69 251 GLN A CA 1
ATOM 2042 C C . GLN A 1 251 ? 5.644 13.895 9.083 1.00 91.69 251 GLN A C 1
ATOM 2044 O O . GLN A 1 251 ? 4.645 14.538 8.775 1.00 91.69 251 GLN A O 1
ATOM 2049 N N . TRP A 1 252 ? 6.334 13.225 8.159 1.00 91.44 252 TRP A N 1
ATOM 2050 C CA . TRP A 1 252 ? 5.961 13.207 6.747 1.00 91.44 252 TRP A CA 1
ATOM 2051 C C . TRP A 1 252 ? 4.563 12.615 6.477 1.00 91.44 252 TRP A C 1
ATOM 2053 O O . TRP A 1 252 ? 3.984 12.930 5.437 1.00 91.44 252 TRP A O 1
ATOM 2063 N N . LEU A 1 253 ? 3.991 11.813 7.387 1.00 93.81 253 LEU A N 1
ATOM 2064 C CA . LEU A 1 253 ? 2.612 11.319 7.283 1.00 93.81 253 LEU A CA 1
ATOM 2065 C C . LEU A 1 253 ? 1.577 12.448 7.347 1.00 93.81 253 LEU A C 1
ATOM 2067 O O . LEU A 1 253 ? 0.481 12.280 6.823 1.00 93.81 253 LEU A O 1
ATOM 2071 N N . ARG A 1 254 ? 1.926 13.618 7.903 1.00 94.12 254 ARG A N 1
ATOM 2072 C CA . ARG A 1 254 ? 1.065 14.812 7.872 1.00 94.12 254 ARG A CA 1
ATOM 2073 C C . ARG A 1 254 ? 0.759 15.282 6.443 1.00 94.12 254 ARG A C 1
ATOM 2075 O O . ARG A 1 254 ? -0.288 15.862 6.200 1.00 94.12 254 ARG A O 1
ATOM 2082 N N . ASN A 1 255 ? 1.623 14.966 5.474 1.00 92.75 255 ASN A N 1
ATOM 2083 C CA . ASN A 1 255 ? 1.365 15.259 4.058 1.00 92.75 255 ASN A CA 1
ATOM 2084 C C . ASN A 1 255 ? 0.264 14.374 3.441 1.00 92.75 255 ASN A C 1
ATOM 2086 O O . ASN A 1 255 ? -0.089 14.575 2.286 1.00 92.75 255 ASN A O 1
ATOM 2090 N N . TRP A 1 256 ? -0.237 13.382 4.184 1.00 94.69 256 TRP A N 1
ATOM 2091 C CA . TRP A 1 256 ? -1.264 12.430 3.757 1.00 94.69 256 TRP A CA 1
ATOM 2092 C C . TRP A 1 256 ? -2.582 12.595 4.530 1.00 94.69 256 TRP A C 1
ATOM 2094 O O . TRP A 1 256 ? -3.480 11.764 4.402 1.00 94.69 256 TRP A O 1
ATOM 2104 N N . GLU A 1 257 ? -2.723 13.650 5.343 1.00 94.94 257 GLU A N 1
ATOM 2105 C CA . GLU A 1 257 ? -4.003 13.971 5.998 1.00 94.94 257 GLU A CA 1
ATOM 2106 C C . GLU A 1 257 ? -5.041 14.485 5.004 1.00 94.94 257 GLU A C 1
ATOM 2108 O O . GLU A 1 257 ? -6.227 14.417 5.291 1.00 94.94 257 GLU A O 1
ATOM 2113 N N . VAL A 1 258 ? -4.608 14.963 3.836 1.00 91.88 258 VAL A N 1
ATOM 2114 C CA . VAL A 1 258 ? -5.480 15.488 2.786 1.00 91.88 258 VAL A CA 1
ATOM 2115 C C . VAL A 1 258 ? -4.988 14.974 1.432 1.00 91.88 258 VAL A C 1
ATOM 2117 O O . VAL A 1 258 ? -3.827 15.206 1.087 1.00 91.88 258 VAL A O 1
ATOM 2120 N N . VAL A 1 259 ? -5.831 14.234 0.696 1.00 85.00 259 VAL A N 1
ATOM 2121 C CA . VAL A 1 259 ? -5.452 13.497 -0.535 1.00 85.00 259 VAL A CA 1
ATOM 2122 C C . VAL A 1 259 ? -6.520 13.544 -1.628 1.00 85.00 259 VAL A C 1
ATOM 2124 O O . VAL A 1 259 ? -7.737 13.581 -1.346 1.00 85.00 259 VAL A O 1
#

Mean predicted aligned error: 4.02 Å